Protein AF-0000000080654267 (afdb_homodimer)

Solvent-accessible surface area (backbone atoms only — not comparable to full-atom values): 16070 Å² total; per-residue (Å²): 141,83,82,79,77,80,84,80,81,77,78,78,77,79,77,76,76,76,75,76,76,72,78,70,79,62,75,41,75,62,51,55,46,47,49,46,47,46,44,48,51,23,52,40,36,48,50,47,47,52,49,50,46,53,48,49,53,55,53,56,67,48,45,61,54,45,57,50,52,34,49,51,38,42,60,72,70,42,88,63,52,74,68,54,50,50,60,34,45,43,59,55,54,53,48,48,53,49,50,52,48,54,42,55,72,65,35,58,64,66,43,46,47,33,49,49,51,47,22,57,76,67,68,24,38,42,38,65,43,35,36,50,50,48,52,58,62,67,71,102,134,91,74,81,78,75,80,78,74,77,82,76,75,74,75,75,76,74,77,77,75,76,78,72,76,64,75,41,74,62,48,54,46,40,44,45,48,64,68,38,58,78,51,48,33,55,67,53,38,51,52,50,47,52,49,48,53,54,52,56,67,48,46,61,54,44,57,53,53,32,51,50,39,43,59,72,70,42,88,63,52,72,68,56,50,51,60,32,46,42,57,54,53,53,47,49,52,50,52,52,50,53,43,54,72,66,35,59,65,65,45,46,48,33,48,46,50,47,22,56,76,67,68,23,48,29,42,64,43,37,37,50,50,51,55,56,61,67,72,98

Structure (mmCIF, N/CA/C/O backbone):
data_AF-0000000080654267-model_v1
#
loop_
_entity.id
_entity.type
_entity.pdbx_description
1 polymer 'Uncharacterized protein'
#
loop_
_atom_site.group_PDB
_atom_site.id
_atom_site.type_symbol
_atom_site.label_atom_id
_atom_site.label_alt_id
_atom_site.label_comp_id
_atom_site.label_asym_id
_atom_site.label_entity_id
_atom_site.label_seq_id
_atom_site.pdbx_PDB_ins_code
_atom_site.Cartn_x
_atom_site.Cartn_y
_atom_site.Cartn_z
_atom_site.occupancy
_atom_site.B_iso_or_equiv
_atom_site.auth_seq_id
_atom_site.auth_comp_id
_atom_site.auth_asym_id
_atom_site.auth_atom_id
_atom_site.pdbx_PDB_model_num
ATOM 1 N N . MET A 1 1 ? 69.688 79 39.688 1 29.84 1 MET A N 1
ATOM 2 C CA . MET A 1 1 ? 69.375 77.625 40.25 1 29.84 1 MET A CA 1
ATOM 3 C C . MET A 1 1 ? 67.875 77.438 40.312 1 29.84 1 MET A C 1
ATOM 5 O O . MET A 1 1 ? 67.375 76.875 41.281 1 29.84 1 MET A O 1
ATOM 9 N N . GLU A 1 2 ? 67.062 78.25 39.375 1 32.31 2 GLU A N 1
ATOM 10 C CA . GLU A 1 2 ? 65.688 78.438 39.094 1 32.31 2 GLU A CA 1
ATOM 11 C C . GLU A 1 2 ? 64.938 77.188 38.75 1 32.31 2 GLU A C 1
ATOM 13 O O . GLU A 1 2 ? 65.5 76.312 38.031 1 32.31 2 GLU A O 1
ATOM 18 N N . HIS A 1 3 ? 63.938 76.75 39.594 1 35.25 3 HIS A N 1
ATOM 19 C CA . HIS A 1 3 ? 63.062 75.625 39.875 1 35.25 3 HIS A CA 1
ATOM 20 C C . HIS A 1 3 ? 62.094 75.312 38.719 1 35.25 3 HIS A C 1
ATOM 22 O O . HIS A 1 3 ? 61.094 76.062 38.594 1 35.25 3 HIS A O 1
ATOM 28 N N . LEU A 1 4 ? 62.594 75.062 37.469 1 34.41 4 LEU A N 1
ATOM 29 C CA . LEU A 1 4 ? 61.781 74.875 36.25 1 34.41 4 LEU A CA 1
ATOM 30 C C . LEU A 1 4 ? 60.844 73.688 36.438 1 34.41 4 LEU A C 1
ATOM 32 O O . LEU A 1 4 ? 61.281 72.562 36.5 1 34.41 4 LEU A O 1
ATOM 36 N N . GLU A 1 5 ? 59.812 73.875 37.312 1 33.44 5 GLU A N 1
ATOM 37 C CA . GLU A 1 5 ? 58.844 72.812 37.656 1 33.44 5 GLU A CA 1
ATOM 38 C C . GLU A 1 5 ? 58.188 72.25 36.406 1 33.44 5 GLU A C 1
ATOM 40 O O . GLU A 1 5 ? 57.812 73 35.5 1 33.44 5 GLU A O 1
ATOM 45 N N . GLU A 1 6 ? 58.375 70.938 36.156 1 33.44 6 GLU A N 1
ATOM 46 C CA . GLU A 1 6 ? 58.094 69.938 35.125 1 33.44 6 GLU A CA 1
ATOM 47 C C . GLU A 1 6 ? 56.625 69.688 34.969 1 33.44 6 GLU A C 1
ATOM 49 O O . GLU A 1 6 ? 55.938 69.25 35.938 1 33.44 6 GLU A O 1
ATOM 54 N N . LYS A 1 7 ? 55.812 70.562 34.344 1 37.12 7 LYS A N 1
ATOM 55 C CA . LYS A 1 7 ? 54.375 70.438 34.156 1 37.12 7 LYS A CA 1
ATOM 56 C C . LYS A 1 7 ? 54.062 69.062 33.469 1 37.12 7 LYS A C 1
ATOM 58 O O . LYS A 1 7 ? 54.594 68.75 32.406 1 37.12 7 LYS A O 1
ATOM 63 N N . GLU A 1 8 ? 53.531 68 34.25 1 30.84 8 GLU A N 1
ATOM 64 C CA . GLU A 1 8 ? 53.125 66.625 34 1 30.84 8 GLU A CA 1
ATOM 65 C C . GLU A 1 8 ? 51.938 66.562 33.062 1 30.84 8 GLU A C 1
ATOM 67 O O . GLU A 1 8 ? 50.844 67.062 33.375 1 30.84 8 GLU A O 1
ATOM 72 N N . ASP A 1 9 ? 51.969 66.875 31.75 1 28.95 9 ASP A N 1
ATOM 73 C CA . ASP A 1 9 ? 50.906 66.875 30.766 1 28.95 9 ASP A CA 1
ATOM 74 C C . ASP A 1 9 ? 50.25 65.5 30.672 1 28.95 9 ASP A C 1
ATOM 76 O O . ASP A 1 9 ? 50.906 64.562 30.203 1 28.95 9 ASP A O 1
ATOM 80 N N . ASP A 1 10 ? 49.469 64.938 31.688 1 31.95 10 ASP A N 1
ATOM 81 C CA . ASP A 1 10 ? 48.781 63.688 31.734 1 31.95 10 ASP A CA 1
ATOM 82 C C . ASP A 1 10 ? 47.781 63.562 30.594 1 31.95 10 ASP A C 1
ATOM 84 O O . ASP A 1 10 ? 46.781 64.25 30.547 1 31.95 10 ASP A O 1
ATOM 88 N N . HIS A 1 11 ? 48.188 63.312 29.359 1 30.53 11 HIS A N 1
ATOM 89 C CA . HIS A 1 11 ? 47.406 63.062 28.156 1 30.53 11 HIS A CA 1
ATOM 90 C C . HIS A 1 11 ? 46.438 61.906 28.375 1 30.53 11 HIS A C 1
ATOM 92 O O . HIS A 1 11 ? 46.875 60.75 28.469 1 30.53 11 HIS A O 1
ATOM 98 N N . GLU A 1 12 ? 45.406 62 29.25 1 30.7 12 GLU A N 1
ATOM 99 C CA . GLU A 1 12 ? 44.375 60.969 29.438 1 30.7 12 GLU A CA 1
ATOM 100 C C . GLU A 1 12 ? 43.719 60.594 28.109 1 30.7 12 GLU A C 1
ATOM 102 O O . GLU A 1 12 ? 43.188 61.469 27.406 1 30.7 12 GLU A O 1
ATOM 107 N N . ASP A 1 13 ? 44.25 59.625 27.375 1 30.73 13 ASP A N 1
ATOM 108 C CA . ASP A 1 13 ? 43.812 59 26.125 1 30.73 13 ASP A CA 1
ATOM 109 C C . ASP A 1 13 ? 42.375 58.5 26.25 1 30.73 13 ASP A C 1
ATOM 111 O O . ASP A 1 13 ? 42.094 57.688 27.125 1 30.73 13 ASP A O 1
ATOM 115 N N . VAL A 1 14 ? 41.344 59.25 25.875 1 33.38 14 VAL A N 1
ATOM 116 C CA . VAL A 1 14 ? 39.906 59.094 25.703 1 33.38 14 VAL A CA 1
ATOM 117 C C . VAL A 1 14 ? 39.625 57.875 24.781 1 33.38 14 VAL A C 1
ATOM 119 O O . VAL A 1 14 ? 39.844 57.969 23.578 1 33.38 14 VAL A O 1
ATOM 122 N N . MET A 1 15 ? 40.094 56.625 25.109 1 29.67 15 MET A N 1
ATOM 123 C CA . MET A 1 15 ? 39.75 55.5 24.25 1 29.67 15 MET A CA 1
ATOM 124 C C . MET A 1 15 ? 38.219 55.312 24.172 1 29.67 15 MET A C 1
ATOM 126 O O . MET A 1 15 ? 37.594 55.031 25.203 1 29.67 15 MET A O 1
ATOM 130 N N . GLN A 1 16 ? 37.531 56.156 23.453 1 31.53 16 GLN A N 1
ATOM 131 C CA . GLN A 1 16 ? 36.125 55.969 23.141 1 31.53 16 GLN A CA 1
ATOM 132 C C . GLN A 1 16 ? 35.875 54.594 22.516 1 31.53 16 GLN A C 1
ATOM 134 O O . GLN A 1 16 ? 36.406 54.312 21.438 1 31.53 16 GLN A O 1
ATOM 139 N N . SER A 1 17 ? 35.75 53.562 23.312 1 27.23 17 SER A N 1
ATOM 140 C CA . SER A 1 17 ? 35.344 52.25 22.828 1 27.23 17 SER A CA 1
ATOM 141 C C . SER A 1 17 ? 34 52.281 22.109 1 27.23 17 SER A C 1
ATOM 143 O O . SER A 1 17 ? 33 52.75 22.672 1 27.23 17 SER A O 1
ATOM 145 N N . VAL A 1 18 ? 33.969 52.625 20.828 1 31.95 18 VAL A N 1
ATOM 146 C CA . VAL A 1 18 ? 32.844 52.469 19.922 1 31.95 18 VAL A CA 1
ATOM 147 C C . VAL A 1 18 ? 32.281 51.031 20.031 1 31.95 18 VAL A C 1
ATOM 149 O O . VAL A 1 18 ? 33 50.062 19.766 1 31.95 18 VAL A O 1
ATOM 152 N N . GLU A 1 19 ? 31.562 50.75 21.031 1 33.41 19 GLU A N 1
ATOM 153 C CA . GLU A 1 19 ? 30.797 49.5 21.062 1 33.41 19 GLU A CA 1
ATOM 154 C C . GLU A 1 19 ? 29.906 49.375 19.828 1 33.41 19 GLU A C 1
ATOM 156 O O . GLU A 1 19 ? 28.969 50.156 19.656 1 33.41 19 GLU A O 1
ATOM 161 N N . SER A 1 20 ? 30.484 49.156 18.625 1 31.34 20 SER A N 1
ATOM 162 C CA . SER A 1 20 ? 29.703 48.75 17.453 1 31.34 20 SER A CA 1
ATOM 163 C C . SER A 1 20 ? 28.766 47.594 17.781 1 31.34 20 SER A C 1
ATOM 165 O O . SER A 1 20 ? 29.219 46.5 18.141 1 31.34 20 SER A O 1
ATOM 167 N N . GLY A 1 21 ? 27.672 47.781 18.406 1 31.36 21 GLY A N 1
ATOM 168 C CA . GLY A 1 21 ? 26.547 46.875 18.531 1 31.36 21 GLY A CA 1
ATOM 169 C C . GLY A 1 21 ? 26.094 46.281 17.219 1 31.36 21 GLY A C 1
ATOM 170 O O . GLY A 1 21 ? 25.25 46.844 16.516 1 31.36 21 GLY A O 1
ATOM 171 N N . SER A 1 22 ? 26.969 45.812 16.312 1 34.28 22 SER A N 1
ATOM 172 C CA . SER A 1 22 ? 26.469 45.188 15.102 1 34.28 22 SER A CA 1
ATOM 173 C C . SER A 1 22 ? 25.547 44 15.43 1 34.28 22 SER A C 1
ATOM 175 O O . SER A 1 22 ? 26 43 15.992 1 34.28 22 SER A O 1
ATOM 177 N N . ASN A 1 23 ? 24.391 44.219 15.938 1 34.22 23 ASN A N 1
ATOM 178 C CA . ASN A 1 23 ? 23.344 43.219 15.828 1 34.22 23 ASN A CA 1
ATOM 179 C C . ASN A 1 23 ? 23.281 42.594 14.43 1 34.22 23 ASN A C 1
ATOM 181 O O . ASN A 1 23 ? 22.781 43.219 13.5 1 34.22 23 ASN A O 1
ATOM 185 N N . SER A 1 24 ? 24.328 42 13.898 1 34.78 24 SER A N 1
ATOM 186 C CA . SER A 1 24 ? 24.328 41.281 12.633 1 34.78 24 SER A CA 1
ATOM 187 C C . SER A 1 24 ? 23.203 40.25 12.586 1 34.78 24 SER A C 1
ATOM 189 O O . SER A 1 24 ? 23.203 39.281 13.352 1 34.78 24 SER A O 1
ATOM 191 N N . SER A 1 25 ? 21.969 40.625 12.461 1 39.84 25 SER A N 1
ATOM 192 C CA . SER A 1 25 ? 20.891 39.875 11.867 1 39.84 25 SER A CA 1
ATOM 193 C C . SER A 1 25 ? 21.391 39.031 10.695 1 39.84 25 SER A C 1
ATOM 195 O O . SER A 1 25 ? 21.391 39.469 9.547 1 39.84 25 SER A O 1
ATOM 197 N N . LEU A 1 26 ? 22.562 38.5 10.75 1 38.03 26 LEU A N 1
ATOM 198 C CA . LEU A 1 26 ? 23.266 37.688 9.758 1 38.03 26 LEU A CA 1
ATOM 199 C C . LEU A 1 26 ? 22.422 36.469 9.367 1 38.03 26 LEU A C 1
ATOM 201 O O . LEU A 1 26 ? 22.641 35.375 9.875 1 38.03 26 LEU A O 1
ATOM 205 N N . GLY A 1 27 ? 21.156 36.469 9.602 1 45.81 27 GLY A N 1
ATOM 206 C CA . GLY A 1 27 ? 20.578 35.438 8.75 1 45.81 27 GLY A CA 1
ATOM 207 C C . GLY A 1 27 ? 21.031 35.562 7.305 1 45.81 27 GLY A C 1
ATOM 208 O O . GLY A 1 27 ? 20.531 36.406 6.555 1 45.81 27 GLY A O 1
ATOM 209 N N . GLY A 1 28 ? 22.281 35.562 6.938 1 43.03 28 GLY A N 1
ATOM 210 C CA . GLY A 1 28 ? 22.984 35.844 5.699 1 43.03 28 GLY A CA 1
ATOM 211 C C . GLY A 1 28 ? 22.5 35 4.539 1 43.03 28 GLY A C 1
ATOM 212 O O . GLY A 1 28 ? 21.609 34.156 4.707 1 43.03 28 GLY A O 1
ATOM 213 N N . PRO A 1 29 ? 23 35.312 3.275 1 56.31 29 PRO A N 1
ATOM 214 C CA . PRO A 1 29 ? 22.688 34.625 2.023 1 56.31 29 PRO A CA 1
ATOM 215 C C . PRO A 1 29 ? 22.781 33.094 2.146 1 56.31 29 PRO A C 1
ATOM 217 O O . PRO A 1 29 ? 22.047 32.375 1.462 1 56.31 29 PRO A O 1
ATOM 220 N N . MET A 1 30 ? 23.625 32.719 3.053 1 55.69 30 MET A N 1
ATOM 221 C CA . MET A 1 30 ? 23.797 31.266 3.207 1 55.69 30 MET A CA 1
ATOM 222 C C . MET A 1 30 ? 22.609 30.656 3.955 1 55.69 30 MET A C 1
ATOM 224 O O . MET A 1 30 ? 22.172 29.547 3.633 1 55.69 30 MET A O 1
ATOM 228 N N . GLU A 1 31 ? 22.094 31.359 4.898 1 52.12 31 GLU A N 1
ATOM 229 C CA . GLU A 1 31 ? 20.922 30.859 5.602 1 52.12 31 GLU A CA 1
ATOM 230 C C . GLU A 1 31 ? 19.703 30.797 4.68 1 52.12 31 GLU A C 1
ATOM 232 O O . GLU A 1 31 ? 18.938 29.828 4.711 1 52.12 31 GLU A O 1
ATOM 237 N N . ALA A 1 32 ? 19.562 31.75 3.895 1 58.16 32 ALA A N 1
ATOM 238 C CA . ALA A 1 32 ? 18.516 31.75 2.887 1 58.16 32 ALA A CA 1
ATOM 239 C C . ALA A 1 32 ? 18.703 30.609 1.896 1 58.16 32 ALA A C 1
ATOM 241 O O . ALA A 1 32 ? 17.719 30 1.454 1 58.16 32 ALA A O 1
ATOM 242 N N . THR A 1 33 ? 19.984 30.375 1.529 1 55.69 33 THR A N 1
ATOM 243 C CA . THR A 1 33 ? 20.297 29.266 0.626 1 55.69 33 THR A CA 1
ATOM 244 C C . THR A 1 33 ? 19.984 27.938 1.284 1 55.69 33 THR A C 1
ATOM 246 O O . THR A 1 33 ? 19.422 27.031 0.65 1 55.69 33 THR A O 1
ATOM 249 N N . TRP A 1 34 ? 20.297 27.797 2.557 1 53.22 34 TRP A N 1
ATOM 250 C CA . TRP A 1 34 ? 20 26.547 3.252 1 53.22 34 TRP A CA 1
ATOM 251 C C . TRP A 1 34 ? 18.5 26.359 3.43 1 53.22 34 TRP A C 1
ATOM 253 O O . TRP A 1 34 ? 17.984 25.25 3.24 1 53.22 34 TRP A O 1
ATOM 263 N N . ALA A 1 35 ? 17.953 27.5 3.738 1 54.59 35 ALA A N 1
ATOM 264 C CA . ALA A 1 35 ? 16.484 27.438 3.848 1 54.59 35 ALA A CA 1
ATOM 265 C C . ALA A 1 35 ? 15.859 27.031 2.52 1 54.59 35 ALA A C 1
ATOM 267 O O . ALA A 1 35 ? 14.945 26.219 2.488 1 54.59 35 ALA A O 1
ATOM 268 N N . ARG A 1 36 ? 16.359 27.578 1.469 1 55.19 36 ARG A N 1
ATOM 269 C CA . ARG A 1 36 ? 15.875 27.234 0.135 1 55.19 36 ARG A CA 1
ATOM 270 C C . ARG A 1 36 ? 16.219 25.781 -0.208 1 55.19 36 ARG A C 1
ATOM 272 O O . ARG A 1 36 ? 15.406 25.062 -0.799 1 55.19 36 ARG A O 1
ATOM 279 N N . MET A 1 37 ? 17.453 25.438 0.117 1 50.62 37 MET A N 1
ATOM 280 C CA . MET A 1 37 ? 17.828 24.062 -0.134 1 50.62 37 MET A CA 1
ATOM 281 C C . MET A 1 37 ? 16.984 23.094 0.696 1 50.62 37 MET A C 1
ATOM 283 O O . MET A 1 37 ? 16.562 22.062 0.202 1 50.62 37 MET A O 1
ATOM 287 N N . ALA A 1 38 ? 16.812 23.547 1.928 1 50.38 38 ALA A N 1
ATOM 288 C CA . ALA A 1 38 ? 15.961 22.734 2.787 1 50.38 38 ALA A CA 1
ATOM 289 C C . ALA A 1 38 ? 14.523 22.703 2.26 1 50.38 38 ALA A C 1
ATOM 291 O O . ALA A 1 38 ? 13.891 21.641 2.25 1 50.38 38 ALA A O 1
ATOM 292 N N . GLU A 1 39 ? 14.133 23.922 1.802 1 53.09 39 GLU A N 1
ATOM 293 C CA . GLU A 1 39 ? 12.82 24 1.168 1 53.09 39 GLU A CA 1
ATOM 294 C C . GLU A 1 39 ? 12.758 23.109 -0.067 1 53.09 39 GLU A C 1
ATOM 296 O O . GLU A 1 39 ? 11.758 22.422 -0.291 1 53.09 39 GLU A O 1
ATOM 301 N N . GLU A 1 40 ? 13.805 23.219 -0.886 1 52.5 40 GLU A N 1
ATOM 302 C CA . GLU A 1 40 ? 13.891 22.391 -2.088 1 52.5 40 GLU A CA 1
ATOM 303 C C . GLU A 1 40 ? 13.961 20.906 -1.734 1 52.5 40 GLU A C 1
ATOM 305 O O . GLU A 1 40 ? 13.312 20.078 -2.379 1 52.5 40 GLU A O 1
ATOM 310 N N . GLU A 1 41 ? 14.812 20.719 -0.734 1 51.78 41 GLU A N 1
ATOM 311 C CA . GLU A 1 41 ? 14.875 19.328 -0.307 1 51.78 41 GLU A CA 1
ATOM 312 C C . GLU A 1 41 ? 13.539 18.859 0.263 1 51.78 41 GLU A C 1
ATOM 314 O O . GLU A 1 41 ? 13.117 17.719 0.018 1 51.78 41 GLU A O 1
ATOM 319 N N . GLU A 1 42 ? 12.938 19.938 1.037 1 51.22 42 GLU A N 1
ATOM 320 C CA . GLU A 1 42 ? 11.625 19.703 1.629 1 51.22 42 GLU A CA 1
ATOM 321 C C . GLU A 1 42 ? 10.57 19.453 0.553 1 51.22 42 GLU A C 1
ATOM 323 O O . GLU A 1 42 ? 9.742 18.547 0.682 1 51.22 42 GLU A O 1
ATOM 328 N N . GLU A 1 43 ? 10.57 20.484 -0.479 1 53.91 43 GLU A N 1
ATOM 329 C CA . GLU A 1 43 ? 9.711 20.312 -1.646 1 53.91 43 GLU A CA 1
ATOM 330 C C . GLU A 1 43 ? 10.016 19 -2.357 1 53.91 43 GLU A C 1
ATOM 332 O O . GLU A 1 43 ? 9.102 18.312 -2.824 1 53.91 43 GLU A O 1
ATOM 337 N N . VAL A 1 44 ? 11.242 18.672 -2.139 1 54.25 44 VAL A N 1
ATOM 338 C CA . VAL A 1 44 ? 11.664 17.422 -2.773 1 54.25 44 VAL A CA 1
ATOM 339 C C . VAL A 1 44 ? 11.086 16.234 -2.012 1 54.25 44 VAL A C 1
ATOM 341 O O . VAL A 1 44 ? 10.664 15.25 -2.617 1 54.25 44 VAL A O 1
ATOM 344 N N . SER A 1 45 ? 10.773 16.594 -0.67 1 73.56 45 SER A N 1
ATOM 345 C CA . SER A 1 45 ? 10.32 15.453 0.135 1 73.56 45 SER A CA 1
ATOM 346 C C . SER A 1 45 ? 8.844 15.156 -0.109 1 73.56 45 SER A C 1
ATOM 348 O O . SER A 1 45 ? 8.461 13.992 -0.276 1 73.56 45 SER A O 1
ATOM 350 N N . ILE A 1 46 ? 8.023 16.281 -0.257 1 75.31 46 ILE A N 1
ATOM 351 C CA . ILE A 1 46 ? 6.613 16.078 -0.563 1 75.31 46 ILE A CA 1
ATOM 352 C C . ILE A 1 46 ? 6.465 15.555 -1.99 1 75.31 46 ILE A C 1
ATOM 354 O O . ILE A 1 46 ? 5.668 14.648 -2.244 1 75.31 46 ILE A O 1
ATOM 358 N N . ARG A 1 47 ? 7.352 16.188 -2.84 1 77.25 47 ARG A N 1
ATOM 359 C CA . ARG A 1 47 ? 7.34 15.727 -4.223 1 77.25 47 ARG A CA 1
ATOM 360 C C . ARG A 1 47 ? 7.762 14.266 -4.316 1 77.25 47 ARG A C 1
ATOM 362 O O . ARG A 1 47 ? 7.164 13.492 -5.062 1 77.25 47 ARG A O 1
ATOM 369 N N . ARG A 1 48 ? 8.719 14.016 -3.529 1 83.88 48 ARG A N 1
ATOM 370 C CA . ARG A 1 48 ? 9.188 12.633 -3.496 1 83.88 48 ARG A CA 1
ATOM 371 C C . ARG A 1 48 ? 8.102 11.695 -2.98 1 83.88 48 ARG A C 1
ATOM 373 O O . ARG A 1 48 ? 7.879 10.625 -3.545 1 83.88 48 ARG A O 1
ATOM 380 N N . ARG A 1 49 ? 7.395 12.141 -1.999 1 83.88 49 ARG A N 1
ATOM 381 C CA . ARG A 1 49 ? 6.316 11.32 -1.457 1 83.88 49 ARG A CA 1
ATOM 382 C C . ARG A 1 49 ? 5.207 11.125 -2.484 1 83.88 49 ARG A C 1
ATOM 384 O O . ARG A 1 49 ? 4.707 10.008 -2.66 1 83.88 49 ARG A O 1
ATOM 391 N N . ARG A 1 50 ? 4.887 12.133 -3.076 1 84.31 50 ARG A N 1
ATOM 392 C CA . ARG A 1 50 ? 3.869 12.047 -4.117 1 84.31 50 ARG A CA 1
ATOM 393 C C . ARG A 1 50 ? 4.285 11.07 -5.215 1 84.31 50 ARG A C 1
ATOM 395 O O . ARG A 1 50 ? 3.479 10.266 -5.672 1 84.31 50 ARG A O 1
ATOM 402 N N . LYS A 1 51 ? 5.508 11.156 -5.547 1 88.75 51 LYS A N 1
ATOM 403 C CA . LYS A 1 51 ? 6.023 10.266 -6.578 1 88.75 51 LYS A CA 1
ATOM 404 C C . LYS A 1 51 ? 5.98 8.812 -6.117 1 88.75 51 LYS A C 1
ATOM 406 O O . LYS A 1 51 ? 5.613 7.922 -6.887 1 88.75 51 LYS A O 1
ATOM 411 N N . LEU A 1 52 ? 6.309 8.609 -4.93 1 89.44 52 LEU A N 1
ATOM 412 C CA . LEU A 1 52 ? 6.293 7.266 -4.371 1 89.44 52 LEU A CA 1
ATOM 413 C C . LEU A 1 52 ? 4.875 6.707 -4.336 1 89.44 52 LEU A C 1
ATOM 415 O O . LEU A 1 52 ? 4.652 5.547 -4.691 1 89.44 52 LEU A O 1
ATOM 419 N N . LEU A 1 53 ? 3.967 7.5 -3.959 1 88.75 53 LEU A N 1
ATOM 420 C CA . LEU A 1 53 ? 2.572 7.078 -3.885 1 88.75 53 LEU A CA 1
ATOM 421 C C . LEU A 1 53 ? 2.035 6.73 -5.27 1 88.75 53 LEU A C 1
ATOM 423 O O . LEU A 1 53 ? 1.399 5.691 -5.449 1 88.75 53 LEU A O 1
ATOM 427 N N . LYS A 1 54 ? 2.287 7.543 -6.18 1 90.38 54 LYS A N 1
ATOM 428 C CA . LYS A 1 54 ? 1.867 7.277 -7.555 1 90.38 54 LYS A CA 1
ATOM 429 C C . LYS A 1 54 ? 2.516 6.004 -8.086 1 90.38 54 LYS A C 1
ATOM 431 O O . LYS A 1 54 ? 1.852 5.184 -8.734 1 90.38 54 LYS A O 1
ATOM 436 N N . GLY A 1 55 ? 3.75 5.895 -7.805 1 93 55 GLY A N 1
ATOM 437 C CA . GLY A 1 55 ? 4.453 4.691 -8.211 1 93 55 GLY A CA 1
ATOM 438 C C . GLY A 1 55 ? 3.889 3.43 -7.59 1 93 55 GLY A C 1
ATOM 439 O O . GLY A 1 55 ? 3.779 2.396 -8.258 1 93 55 GLY A O 1
ATOM 440 N N . PHE A 1 56 ? 3.506 3.533 -6.355 1 93.56 56 PHE A N 1
ATOM 441 C CA . PHE A 1 56 ? 2.934 2.383 -5.668 1 93.56 56 PHE A CA 1
ATOM 442 C C . PHE A 1 56 ? 1.577 2.018 -6.258 1 93.56 56 PHE A C 1
ATOM 444 O O . PHE A 1 56 ? 1.272 0.836 -6.445 1 93.56 56 PHE A O 1
ATOM 451 N N . ASP A 1 57 ? 0.83 2.967 -6.566 1 92.75 57 ASP A N 1
ATOM 452 C CA . ASP A 1 57 ? -0.468 2.74 -7.195 1 92.75 57 ASP A CA 1
ATOM 453 C C . ASP A 1 57 ? -0.312 2.018 -8.531 1 92.75 57 ASP A C 1
ATOM 455 O O . ASP A 1 57 ? -0.998 1.026 -8.789 1 92.75 57 ASP A O 1
ATOM 459 N N . VAL A 1 58 ? 0.584 2.504 -9.32 1 93.31 58 VAL A N 1
ATOM 460 C CA . VAL A 1 58 ? 0.846 1.895 -10.617 1 93.31 58 VAL A CA 1
ATOM 461 C C . VAL A 1 58 ? 1.347 0.464 -10.43 1 93.31 58 VAL A C 1
ATOM 463 O O . VAL A 1 58 ? 0.928 -0.448 -11.141 1 93.31 58 VAL A O 1
ATOM 466 N N . PHE A 1 59 ? 2.193 0.323 -9.461 1 95.56 59 PHE A N 1
ATOM 467 C CA . PHE A 1 59 ? 2.756 -0.988 -9.156 1 95.56 59 PHE A CA 1
ATOM 468 C C . PHE A 1 59 ? 1.654 -1.979 -8.797 1 95.56 59 PHE A C 1
ATOM 470 O O . PHE A 1 59 ? 1.655 -3.115 -9.281 1 95.56 59 PHE A O 1
ATOM 477 N N . LEU A 1 60 ? 0.726 -1.574 -7.98 1 94.75 60 LEU A N 1
ATOM 478 C CA . LEU A 1 60 ? -0.35 -2.459 -7.547 1 94.75 60 LEU A CA 1
ATOM 479 C C . LEU A 1 60 ? -1.267 -2.814 -8.711 1 94.75 60 LEU A C 1
ATOM 481 O O . LEU A 1 60 ? -1.74 -3.949 -8.812 1 94.75 60 LEU A O 1
ATOM 485 N N . ARG A 1 61 ? -1.479 -1.933 -9.602 1 91.25 61 ARG A N 1
ATOM 486 C CA . ARG A 1 61 ? -2.328 -2.195 -10.766 1 91.25 61 ARG A CA 1
ATOM 487 C C . ARG A 1 61 ? -1.697 -3.238 -11.68 1 91.25 61 ARG A C 1
ATOM 489 O O . ARG A 1 61 ? -2.406 -4.004 -12.336 1 91.25 61 ARG A O 1
ATOM 496 N N . ASN A 1 62 ? -0.443 -3.242 -11.625 1 90.31 62 ASN A N 1
ATOM 497 C CA . ASN A 1 62 ? 0.282 -4.168 -12.492 1 90.31 62 ASN A CA 1
ATOM 498 C C . ASN A 1 62 ? 0.414 -5.547 -11.852 1 90.31 62 ASN A C 1
ATOM 500 O O . ASN A 1 62 ? 1.047 -6.441 -12.414 1 90.31 62 ASN A O 1
ATOM 504 N N . SER A 1 63 ? -0.125 -5.664 -10.695 1 90.62 63 SER A N 1
ATOM 505 C CA . SER A 1 63 ? -0.071 -6.965 -10.039 1 90.62 63 SER A CA 1
ATOM 506 C C . SER A 1 63 ? -0.717 -8.047 -10.898 1 90.62 63 SER A C 1
ATOM 508 O O . SER A 1 63 ? -0.366 -9.227 -10.797 1 90.62 63 SER A O 1
ATOM 510 N N . VAL A 1 64 ? -1.607 -7.723 -11.773 1 88.69 64 VAL A N 1
ATOM 511 C CA . VAL A 1 64 ? -2.285 -8.656 -12.664 1 88.69 64 VAL A CA 1
ATOM 512 C C . VAL A 1 64 ? -1.272 -9.289 -13.617 1 88.69 64 VAL A C 1
ATOM 514 O O . VAL A 1 64 ? -1.441 -10.438 -14.039 1 88.69 64 VAL A O 1
ATOM 517 N N . LYS A 1 65 ? -0.259 -8.594 -13.93 1 92.94 65 LYS A N 1
ATOM 518 C CA . LYS A 1 65 ? 0.765 -9.094 -14.844 1 92.94 65 LYS A CA 1
ATOM 519 C C . LYS A 1 65 ? 1.535 -10.258 -14.227 1 92.94 65 LYS A C 1
ATOM 521 O O . LYS A 1 65 ? 2.107 -11.078 -14.945 1 92.94 65 LYS A O 1
ATOM 526 N N . VAL A 1 66 ? 1.59 -10.234 -12.922 1 93.62 66 VAL A N 1
ATOM 527 C CA . VAL A 1 66 ? 2.285 -11.32 -12.234 1 93.62 66 VAL A CA 1
ATOM 528 C C . VAL A 1 66 ? 1.563 -12.641 -12.5 1 93.62 66 VAL A C 1
ATOM 530 O O . VAL A 1 66 ? 2.201 -13.656 -12.781 1 93.62 66 VAL A O 1
ATOM 533 N N . GLU A 1 67 ? 0.27 -12.602 -12.336 1 92.81 67 GLU A N 1
ATOM 534 C CA . GLU A 1 67 ? -0.525 -13.789 -12.633 1 92.81 67 GLU A CA 1
ATOM 535 C C . GLU A 1 67 ? -0.277 -14.281 -14.055 1 92.81 67 GLU A C 1
ATOM 537 O O . GLU A 1 67 ? -0.093 -15.484 -14.281 1 92.81 67 GLU A O 1
ATOM 542 N N . GLU A 1 68 ? -0.284 -13.375 -14.977 1 92.81 68 GLU A N 1
ATOM 543 C CA . GLU A 1 68 ? -0.049 -13.711 -16.375 1 92.81 68 GLU A CA 1
ATOM 544 C C . GLU A 1 68 ? 1.321 -14.359 -16.562 1 92.81 68 GLU A C 1
ATOM 546 O O . GLU A 1 68 ? 1.452 -15.352 -17.281 1 92.81 68 GLU A O 1
ATOM 551 N N . GLU A 1 69 ? 2.273 -13.781 -15.977 1 94.38 69 GLU A N 1
ATOM 552 C CA . GLU A 1 69 ? 3.627 -14.32 -16.094 1 94.38 69 GLU A CA 1
ATOM 553 C C . GLU A 1 69 ? 3.709 -15.734 -15.523 1 94.38 69 GLU A C 1
ATOM 555 O O . GLU A 1 69 ? 4.355 -16.609 -16.109 1 94.38 69 GLU A O 1
ATOM 560 N N . VAL A 1 70 ? 3.092 -15.977 -14.398 1 93.62 70 VAL A N 1
ATOM 561 C CA . VAL A 1 70 ? 3.104 -17.297 -13.773 1 93.62 70 VAL A CA 1
ATOM 562 C C . VAL A 1 70 ? 2.375 -18.297 -14.672 1 93.62 70 VAL A C 1
ATOM 564 O O . VAL A 1 70 ? 2.852 -19.422 -14.875 1 93.62 70 VAL A O 1
ATOM 567 N N . LEU A 1 71 ? 1.291 -17.859 -15.195 1 93.38 71 LEU A N 1
ATOM 568 C CA . LEU A 1 71 ? 0.53 -18.719 -16.109 1 93.38 71 LEU A CA 1
ATOM 569 C C . LEU A 1 71 ? 1.359 -19.094 -17.328 1 93.38 71 LEU A C 1
ATOM 571 O O . LEU A 1 71 ? 1.342 -20.234 -17.781 1 93.38 71 LEU A O 1
ATOM 575 N N . GLU A 1 72 ? 2.008 -18.141 -17.859 1 93.56 72 GLU A N 1
ATOM 576 C CA . GLU A 1 72 ? 2.873 -18.375 -19.016 1 93.56 72 GLU A CA 1
ATOM 577 C C . GLU A 1 72 ? 3.967 -19.391 -18.672 1 93.56 72 GLU A C 1
ATOM 579 O O . GLU A 1 72 ? 4.211 -20.328 -19.438 1 93.56 72 GLU A O 1
ATOM 584 N N . LYS A 1 73 ? 4.527 -19.281 -17.578 1 92.69 73 LYS A N 1
ATOM 585 C CA . LYS A 1 73 ? 5.59 -20.188 -17.156 1 92.69 73 LYS A CA 1
ATOM 586 C C . LYS A 1 73 ? 5.047 -21.594 -16.906 1 92.69 73 LYS A C 1
ATOM 588 O O . LYS A 1 73 ? 5.715 -22.594 -17.188 1 92.69 73 LYS A O 1
ATOM 593 N N . LEU A 1 74 ? 3.865 -21.594 -16.281 1 91.94 74 LEU A N 1
ATOM 594 C CA . LEU A 1 74 ? 3.207 -22.891 -16.094 1 91.94 74 LEU A CA 1
ATOM 595 C C . LEU A 1 74 ? 2.973 -23.578 -17.438 1 91.94 74 LEU A C 1
ATOM 597 O O . LEU A 1 74 ? 3.205 -24.781 -17.562 1 91.94 74 LEU A O 1
ATOM 601 N N . GLY A 1 75 ? 2.5 -22.828 -18.344 1 89.12 75 GLY A N 1
ATOM 602 C CA . GLY A 1 75 ? 2.238 -23.359 -19.672 1 89.12 75 GLY A CA 1
ATOM 603 C C . GLY A 1 75 ? 3.486 -23.875 -20.359 1 89.12 75 GLY A C 1
ATOM 604 O O . GLY A 1 75 ? 3.449 -24.906 -21.031 1 89.12 75 GLY A O 1
ATOM 605 N N . PHE A 1 76 ? 4.539 -23.219 -20.188 1 87.56 76 PHE A N 1
ATOM 606 C CA . PHE A 1 76 ? 5.789 -23.562 -20.859 1 87.56 76 PHE A CA 1
ATOM 607 C C . PHE A 1 76 ? 6.469 -24.734 -20.156 1 87.56 76 PHE A C 1
ATOM 609 O O . PHE A 1 76 ? 7.133 -25.547 -20.797 1 87.56 76 PHE A O 1
ATOM 616 N N . ASN A 1 77 ? 6.293 -24.797 -18.906 1 85.12 77 ASN A N 1
ATOM 617 C CA . ASN A 1 77 ? 7.141 -25.703 -18.141 1 85.12 77 ASN A CA 1
ATOM 618 C C . ASN A 1 77 ? 6.379 -26.953 -17.703 1 85.12 77 ASN A C 1
ATOM 620 O O . ASN A 1 77 ? 6.969 -27.891 -17.188 1 85.12 77 ASN A O 1
ATOM 624 N N . THR A 1 78 ? 5.145 -26.875 -17.844 1 83.44 78 THR A N 1
ATOM 625 C CA . THR A 1 78 ? 4.371 -28.016 -17.359 1 83.44 78 THR A CA 1
ATOM 626 C C . THR A 1 78 ? 3.359 -28.469 -18.422 1 83.44 78 THR A C 1
ATOM 628 O O . THR A 1 78 ? 3.092 -27.734 -19.375 1 83.44 78 THR A O 1
ATOM 631 N N . THR A 1 79 ? 2.826 -29.688 -18.312 1 84.12 79 THR A N 1
ATOM 632 C CA . THR A 1 79 ? 1.836 -30.234 -19.234 1 84.12 79 THR A CA 1
ATOM 633 C C . THR A 1 79 ? 0.456 -30.266 -18.578 1 84.12 79 THR A C 1
ATOM 635 O O . THR A 1 79 ? -0.422 -31.016 -19.016 1 84.12 79 THR A O 1
ATOM 638 N N . CYS A 1 80 ? 0.337 -29.531 -17.688 1 84.81 80 CYS A N 1
ATOM 639 C CA . CYS A 1 80 ? -0.921 -29.578 -16.938 1 84.81 80 CYS A CA 1
ATOM 640 C C . CYS A 1 80 ? -2.031 -28.875 -17.719 1 84.81 80 CYS A C 1
ATOM 642 O O . CYS A 1 80 ? -1.761 -28.062 -18.594 1 84.81 80 CYS A O 1
ATOM 644 N N . SER A 1 81 ? -3.256 -29.312 -17.516 1 88.69 81 SER A N 1
ATOM 645 C CA . SER A 1 81 ? -4.426 -28.766 -18.203 1 88.69 81 SER A CA 1
ATOM 646 C C . SER A 1 81 ? -4.656 -27.312 -17.812 1 88.69 81 SER A C 1
ATOM 648 O O . SER A 1 81 ? -4.07 -26.812 -16.844 1 88.69 81 SER A O 1
ATOM 650 N N . ARG A 1 82 ? -5.547 -26.625 -18.594 1 89.56 82 ARG A N 1
ATOM 651 C CA . ARG A 1 82 ? -5.91 -25.234 -18.297 1 89.56 82 ARG A CA 1
ATOM 652 C C . ARG A 1 82 ? -6.617 -25.141 -16.953 1 89.56 82 ARG A C 1
ATOM 654 O O . ARG A 1 82 ? -6.422 -24.156 -16.219 1 89.56 82 ARG A O 1
ATOM 661 N N . GLN A 1 83 ? -7.414 -26.141 -16.672 1 91.25 83 GLN A N 1
ATOM 662 C CA . GLN A 1 83 ? -8.133 -26.156 -15.398 1 91.25 83 GLN A CA 1
ATOM 663 C C . GLN A 1 83 ? -7.16 -26.25 -14.227 1 91.25 83 GLN A C 1
ATOM 665 O O . GLN A 1 83 ? -7.316 -25.562 -13.219 1 91.25 83 GLN A O 1
ATOM 670 N N . THR A 1 84 ? -6.168 -27.094 -14.383 1 91.25 84 THR A N 1
ATOM 671 C CA . THR A 1 84 ? -5.16 -27.25 -13.344 1 91.25 84 THR A CA 1
ATOM 672 C C . THR A 1 84 ? -4.352 -25.969 -13.172 1 91.25 84 THR A C 1
ATOM 674 O O . THR A 1 84 ? -4.082 -25.547 -12.047 1 91.25 84 THR A O 1
ATOM 677 N N . ARG A 1 85 ? -4 -25.359 -14.281 1 92.75 85 ARG A N 1
ATOM 678 C CA . ARG A 1 85 ? -3.26 -24.109 -14.211 1 92.75 85 ARG A CA 1
ATOM 679 C C . ARG A 1 85 ? -4.059 -23.031 -13.469 1 92.75 85 ARG A C 1
ATOM 681 O O . ARG A 1 85 ? -3.518 -22.312 -12.625 1 92.75 85 ARG A O 1
ATOM 688 N N . SER A 1 86 ? -5.316 -22.953 -13.781 1 91.88 86 SER A N 1
ATOM 689 C CA . SER A 1 86 ? -6.188 -21.984 -13.125 1 91.88 86 SER A CA 1
ATOM 690 C C . SER A 1 86 ? -6.27 -22.234 -11.625 1 91.88 86 SER A C 1
ATOM 692 O O . SER A 1 86 ? -6.297 -21.281 -10.828 1 91.88 86 SER A O 1
ATOM 694 N N . ALA A 1 87 ? -6.277 -23.438 -11.281 1 92.69 87 ALA A N 1
ATOM 695 C CA . ALA A 1 87 ? -6.332 -23.797 -9.859 1 92.69 87 ALA A CA 1
ATOM 696 C C . ALA A 1 87 ? -5.047 -23.391 -9.141 1 92.69 87 ALA A C 1
ATOM 698 O O . ALA A 1 87 ? -5.082 -22.953 -7.992 1 92.69 87 ALA A O 1
ATOM 699 N N . VAL A 1 88 ? -3.957 -23.547 -9.789 1 92.94 88 VAL A N 1
ATOM 700 C CA . VAL A 1 88 ? -2.648 -23.234 -9.211 1 92.94 88 VAL A CA 1
ATOM 701 C C . VAL A 1 88 ? -2.523 -21.734 -8.969 1 92.94 88 VAL A C 1
ATOM 703 O O . VAL A 1 88 ? -1.975 -21.312 -7.953 1 92.94 88 VAL A O 1
ATOM 706 N N . VAL A 1 89 ? -3.09 -20.922 -9.875 1 93.75 89 VAL A N 1
ATOM 707 C CA . VAL A 1 89 ? -2.861 -19.484 -9.773 1 93.75 89 VAL A CA 1
ATOM 708 C C . VAL A 1 89 ? -4.004 -18.828 -9 1 93.75 89 VAL A C 1
ATOM 710 O O . VAL A 1 89 ? -3.977 -17.625 -8.75 1 93.75 89 VAL A O 1
ATOM 713 N N . ALA A 1 90 ? -4.996 -19.547 -8.586 1 94.56 90 ALA A N 1
ATOM 714 C CA . ALA A 1 90 ? -6.168 -19 -7.898 1 94.56 90 ALA A CA 1
ATOM 715 C C . ALA A 1 90 ? -5.762 -18.203 -6.66 1 94.56 90 ALA A C 1
ATOM 717 O O . ALA A 1 90 ? -6.277 -17.109 -6.426 1 94.56 90 ALA A O 1
ATOM 718 N N . PRO A 1 91 ? -4.859 -18.688 -5.855 1 93.69 91 PRO A N 1
ATOM 719 C CA . PRO A 1 91 ? -4.461 -17.906 -4.684 1 93.69 91 PRO A CA 1
ATOM 720 C C . PRO A 1 91 ? -3.848 -16.547 -5.055 1 93.69 91 PRO A C 1
ATOM 722 O O . PRO A 1 91 ? -4.043 -15.562 -4.34 1 93.69 91 PRO A O 1
ATOM 725 N N . LEU A 1 92 ? -3.141 -16.547 -6.105 1 93.44 92 LEU A N 1
ATOM 726 C CA . LEU A 1 92 ? -2.521 -15.312 -6.582 1 93.44 92 LEU A CA 1
ATOM 727 C C . LEU A 1 92 ? -3.58 -14.305 -7.016 1 93.44 92 LEU A C 1
ATOM 729 O O . LEU A 1 92 ? -3.469 -13.109 -6.723 1 93.44 92 LEU A O 1
ATOM 733 N N . ARG A 1 93 ? -4.52 -14.828 -7.734 1 93.5 93 ARG A N 1
ATOM 734 C CA . ARG A 1 93 ? -5.617 -13.977 -8.188 1 93.5 93 ARG A CA 1
ATOM 735 C C . ARG A 1 93 ? -6.367 -13.375 -7.004 1 93.5 93 ARG A C 1
ATOM 737 O O . ARG A 1 93 ? -6.652 -12.172 -6.984 1 93.5 93 ARG A O 1
ATOM 744 N N . LYS A 1 94 ? -6.664 -14.125 -6.066 1 95.19 94 LYS A N 1
ATOM 745 C CA . LYS A 1 94 ? -7.359 -13.672 -4.863 1 95.19 94 LYS A CA 1
ATOM 746 C C . LYS A 1 94 ? -6.535 -12.633 -4.113 1 95.19 94 LYS A C 1
ATOM 748 O O . LYS A 1 94 ? -7.07 -11.617 -3.66 1 95.19 94 LYS A O 1
ATOM 753 N N . PHE A 1 95 ? -5.293 -12.93 -3.977 1 95.19 95 PHE A N 1
ATOM 754 C CA . PHE A 1 95 ? -4.398 -12 -3.297 1 95.19 95 PHE A CA 1
ATOM 755 C C . PHE A 1 95 ? -4.363 -10.656 -4.016 1 95.19 95 PHE A C 1
ATOM 757 O O . PHE A 1 95 ? -4.43 -9.602 -3.381 1 95.19 95 PHE A O 1
ATOM 764 N N . GLY A 1 96 ? -4.156 -10.688 -5.328 1 94.38 96 GLY A N 1
ATOM 765 C CA . GLY A 1 96 ? -4.121 -9.453 -6.102 1 94.38 96 GLY A CA 1
ATOM 766 C C . GLY A 1 96 ? -5.383 -8.625 -5.961 1 94.38 96 GLY A C 1
ATOM 767 O O . GLY A 1 96 ? -5.316 -7.402 -5.828 1 94.38 96 GLY A O 1
ATOM 768 N N . GLU A 1 97 ? -6.516 -9.242 -5.996 1 94.44 97 GLU A N 1
ATOM 769 C CA . GLU A 1 97 ? -7.797 -8.57 -5.84 1 94.44 97 GLU A CA 1
ATOM 770 C C . GLU A 1 97 ? -7.918 -7.926 -4.461 1 94.44 97 GLU A C 1
ATOM 772 O O . GLU A 1 97 ? -8.305 -6.758 -4.344 1 94.44 97 GLU A O 1
ATOM 777 N N . GLU A 1 98 ? -7.582 -8.703 -3.48 1 95.81 98 GLU A N 1
ATOM 778 C CA . GLU A 1 98 ? -7.641 -8.18 -2.119 1 95.81 98 GLU A CA 1
ATOM 779 C C . GLU A 1 98 ? -6.66 -7.027 -1.927 1 95.81 98 GLU A C 1
ATOM 781 O O . GLU A 1 98 ? -6.973 -6.043 -1.252 1 95.81 98 GLU A O 1
ATOM 786 N N . LEU A 1 99 ? -5.512 -7.203 -2.457 1 95.69 99 LEU A N 1
ATOM 787 C CA . LEU A 1 99 ? -4.488 -6.164 -2.381 1 95.69 99 LEU A CA 1
ATOM 788 C C . LEU A 1 99 ? -5.004 -4.848 -2.941 1 95.69 99 LEU A C 1
ATOM 790 O O . LEU A 1 99 ? -4.93 -3.811 -2.277 1 95.69 99 LEU A O 1
ATOM 794 N N . ARG A 1 100 ? -5.516 -4.906 -4.117 1 94.06 100 ARG A N 1
ATOM 795 C CA . ARG A 1 100 ? -6.035 -3.697 -4.754 1 94.06 100 ARG A CA 1
ATOM 796 C C . ARG A 1 100 ? -7.25 -3.164 -4.008 1 94.06 100 ARG A C 1
ATOM 798 O O . ARG A 1 100 ? -7.414 -1.952 -3.857 1 94.06 100 ARG A O 1
ATOM 805 N N . GLY A 1 101 ? -8.047 -4.039 -3.531 1 94 101 GLY A N 1
ATOM 806 C CA . GLY A 1 101 ? -9.203 -3.635 -2.746 1 94 101 GLY A CA 1
ATOM 807 C C . GLY A 1 101 ? -8.828 -2.916 -1.464 1 94 101 GLY A C 1
ATOM 808 O O . GLY A 1 101 ? -9.391 -1.86 -1.153 1 94 101 GLY A O 1
ATOM 809 N N . ARG A 1 102 ? -7.902 -3.473 -0.745 1 92.94 102 ARG A N 1
ATOM 810 C CA . ARG A 1 102 ? -7.461 -2.865 0.506 1 92.94 102 ARG A CA 1
ATOM 811 C C . ARG A 1 102 ? -6.789 -1.519 0.254 1 92.94 102 ARG A C 1
ATOM 813 O O . ARG A 1 102 ? -6.953 -0.581 1.038 1 92.94 102 ARG A O 1
ATOM 820 N N . TRP A 1 103 ? -6.055 -1.451 -0.761 1 92.12 103 TRP A N 1
ATOM 821 C CA . TRP A 1 103 ? -5.41 -0.195 -1.131 1 92.12 103 TRP A CA 1
ATOM 822 C C . TRP A 1 103 ? -6.449 0.875 -1.45 1 92.12 103 TRP A C 1
ATOM 824 O O . TRP A 1 103 ? -6.316 2.025 -1.029 1 92.12 103 TRP A O 1
ATOM 834 N N . LEU A 1 104 ? -7.461 0.46 -2.131 1 89.81 104 LEU A N 1
ATOM 835 C CA . LEU A 1 104 ? -8.555 1.372 -2.443 1 89.81 104 LEU A CA 1
ATOM 836 C C . LEU A 1 104 ? -9.25 1.841 -1.17 1 89.81 104 LEU A C 1
ATOM 838 O O . LEU A 1 104 ? -9.594 3.02 -1.042 1 89.81 104 LEU A O 1
ATOM 842 N N . GLU A 1 105 ? -9.445 0.953 -0.263 1 88.69 105 GLU A N 1
ATOM 843 C CA . GLU A 1 105 ? -10.078 1.284 1.011 1 88.69 105 GLU A CA 1
ATOM 844 C C . GLU A 1 105 ? -9.25 2.305 1.788 1 88.69 105 GLU A C 1
ATOM 846 O O . GLU A 1 105 ? -9.797 3.127 2.525 1 88.69 105 GLU A O 1
ATOM 851 N N . LEU A 1 106 ? -7.961 2.262 1.623 1 85.94 106 LEU A N 1
ATOM 852 C CA . LEU A 1 106 ? -7.059 3.184 2.305 1 85.94 106 LEU A CA 1
ATOM 853 C C . LEU A 1 106 ? -7.105 4.562 1.658 1 85.94 106 LEU A C 1
ATOM 855 O O . LEU A 1 106 ? -6.559 5.527 2.201 1 85.94 106 LEU A O 1
ATOM 859 N N . GLY A 1 107 ? -7.73 4.699 0.601 1 81.19 107 GLY A N 1
ATOM 860 C CA . GLY A 1 107 ? -7.895 5.988 -0.055 1 81.19 107 GLY A CA 1
ATOM 861 C C . GLY A 1 107 ? -6.812 6.277 -1.078 1 81.19 107 GLY A C 1
ATOM 862 O O . GLY A 1 107 ? -6.84 7.32 -1.738 1 81.19 107 GLY A O 1
ATOM 863 N N . LYS A 1 108 ? -5.875 5.383 -1.25 1 78.56 108 LYS A N 1
ATOM 864 C CA . LYS A 1 108 ? -4.801 5.508 -2.229 1 78.56 108 LYS A CA 1
ATOM 865 C C . LYS A 1 108 ? -4.129 6.875 -2.135 1 78.56 108 LYS A C 1
ATOM 867 O O . LYS A 1 108 ? -3.809 7.344 -1.039 1 78.56 108 LYS A O 1
ATOM 872 N N . GLU A 1 109 ? -3.945 7.512 -3.324 1 75.56 109 GLU A N 1
ATOM 873 C CA . GLU A 1 109 ? -3.35 8.844 -3.416 1 75.56 109 GLU A CA 1
ATOM 874 C C . GLU A 1 109 ? -4.34 9.922 -2.986 1 75.56 109 GLU A C 1
ATOM 876 O O . GLU A 1 109 ? -3.938 10.984 -2.516 1 75.56 109 GLU A O 1
ATOM 881 N N . ALA A 1 110 ? -5.566 9.617 -3.021 1 78.19 110 ALA A N 1
ATOM 882 C CA . ALA A 1 110 ? -6.586 10.625 -2.748 1 78.19 110 ALA A CA 1
ATOM 883 C C . ALA A 1 110 ? -6.57 11.039 -1.279 1 78.19 110 ALA A C 1
ATOM 885 O O . ALA A 1 110 ? -6.727 12.219 -0.958 1 78.19 110 ALA A O 1
ATOM 886 N N . TRP A 1 111 ? -6.348 10.094 -0.456 1 80.5 111 TRP A N 1
ATOM 887 C CA . TRP A 1 111 ? -6.332 10.398 0.971 1 80.5 111 TRP A CA 1
ATOM 888 C C . TRP A 1 111 ? -5.152 11.297 1.324 1 80.5 111 TRP A C 1
ATOM 890 O O . TRP A 1 111 ? -5.254 12.133 2.223 1 80.5 111 TRP A O 1
ATOM 900 N N . MET A 1 112 ? -4.137 11.18 0.613 1 80.56 112 MET A N 1
ATOM 901 C CA . MET A 1 112 ? -2.896 11.867 0.957 1 80.56 112 MET A CA 1
ATOM 902 C C . MET A 1 112 ? -2.889 13.289 0.402 1 80.56 112 MET A C 1
ATOM 904 O O . MET A 1 112 ? -2.139 14.141 0.88 1 80.56 112 MET A O 1
ATOM 908 N N . ARG A 1 113 ? -3.781 13.523 -0.529 1 83.81 113 ARG A N 1
ATOM 909 C CA . ARG A 1 113 ? -3.748 14.812 -1.208 1 83.81 113 ARG A CA 1
ATOM 910 C C . ARG A 1 113 ? -4.023 15.953 -0.231 1 83.81 113 ARG A C 1
ATOM 912 O O . ARG A 1 113 ? -3.234 16.891 -0.129 1 83.81 113 ARG A O 1
ATOM 919 N N . PRO A 1 114 ? -5.074 15.867 0.553 1 84.75 114 PRO A N 1
ATOM 920 C CA . PRO A 1 114 ? -5.305 16.922 1.535 1 84.75 114 PRO A CA 1
ATOM 921 C C . PRO A 1 114 ? -4.152 17.078 2.527 1 84.75 114 PRO A C 1
ATOM 923 O O . PRO A 1 114 ? -3.797 18.188 2.9 1 84.75 114 PRO A O 1
ATOM 926 N N . VAL A 1 115 ? -3.592 15.961 2.953 1 83.88 115 VAL A N 1
ATOM 927 C CA . VAL A 1 115 ? -2.482 15.992 3.898 1 83.88 115 VAL A CA 1
ATOM 928 C C . VAL A 1 115 ? -1.289 16.719 3.275 1 83.88 115 VAL A C 1
ATOM 930 O O . VAL A 1 115 ? -0.679 17.578 3.906 1 83.88 115 VAL A O 1
ATOM 933 N N . MET A 1 116 ? -1.061 16.438 2.096 1 83.5 116 MET A N 1
ATOM 934 C CA . MET A 1 116 ? 0.06 17.047 1.382 1 83.5 116 MET A CA 1
ATOM 935 C C . MET A 1 116 ? -0.173 18.547 1.173 1 83.5 116 MET A C 1
ATOM 937 O O . MET A 1 116 ? 0.767 19.344 1.24 1 83.5 116 MET A O 1
ATOM 941 N N . ASN A 1 117 ? -1.365 18.891 0.938 1 84.19 117 ASN A N 1
ATOM 942 C CA . ASN A 1 117 ? -1.692 20.312 0.804 1 84.19 117 ASN A CA 1
ATOM 943 C C . ASN A 1 117 ? -1.412 21.078 2.094 1 84.19 117 ASN A C 1
ATOM 945 O O . ASN A 1 117 ? -0.81 22.156 2.064 1 84.19 117 ASN A O 1
ATOM 949 N N . VAL A 1 118 ? -1.829 20.484 3.172 1 84.44 118 VAL A N 1
ATOM 950 C CA . VAL A 1 118 ? -1.58 21.094 4.473 1 84.44 118 VAL A CA 1
ATOM 951 C C . VAL A 1 118 ? -0.076 21.188 4.719 1 84.44 118 VAL A C 1
ATOM 953 O O . VAL A 1 118 ? 0.419 22.219 5.18 1 84.44 118 VAL A O 1
ATOM 956 N N . MET A 1 119 ? 0.58 20.156 4.387 1 84 119 MET A N 1
ATOM 957 C CA . MET A 1 119 ? 2.031 20.141 4.551 1 84 119 MET A CA 1
ATOM 958 C C . MET A 1 119 ? 2.682 21.234 3.711 1 84 119 MET A C 1
ATOM 960 O O . MET A 1 119 ? 3.646 21.875 4.145 1 84 119 MET A O 1
ATOM 964 N N . ARG A 1 120 ? 2.232 21.453 2.52 1 82.94 120 ARG A N 1
ATOM 965 C CA . ARG A 1 120 ? 2.75 22.5 1.646 1 82.94 120 ARG A CA 1
ATOM 966 C C . ARG A 1 120 ? 2.557 23.875 2.268 1 82.94 120 ARG A C 1
ATOM 968 O O . ARG A 1 120 ? 3.486 24.688 2.293 1 82.94 120 ARG A O 1
ATOM 975 N N . VAL A 1 121 ? 1.416 24.094 2.799 1 80.06 121 VAL A N 1
ATOM 976 C CA . VAL A 1 121 ? 1.088 25.375 3.393 1 80.06 121 VAL A CA 1
ATOM 977 C C . VAL A 1 121 ? 1.977 25.625 4.609 1 80.06 121 VAL A C 1
ATOM 979 O O . VAL A 1 121 ? 2.43 26.75 4.832 1 80.06 121 VAL A O 1
ATOM 982 N N . LEU A 1 122 ? 2.207 24.578 5.371 1 79.94 122 LEU A N 1
ATOM 983 C CA . LEU A 1 122 ? 2.988 24.703 6.598 1 79.94 122 LEU A CA 1
ATOM 984 C C . LEU A 1 122 ? 4.477 24.547 6.312 1 79.94 122 LEU A C 1
ATOM 986 O O . LEU A 1 122 ? 5.293 24.547 7.238 1 79.94 122 LEU A O 1
ATOM 990 N N . ASN A 1 123 ? 4.738 24.344 5.035 1 78.69 123 ASN A N 1
ATOM 991 C CA . ASN A 1 123 ? 6.117 24.109 4.613 1 78.69 123 ASN A CA 1
ATOM 992 C C . ASN A 1 123 ? 6.738 22.938 5.359 1 78.69 123 ASN A C 1
ATOM 994 O O . ASN A 1 123 ? 7.875 23.016 5.824 1 78.69 123 ASN A O 1
ATOM 998 N N . ALA A 1 124 ? 5.867 21.953 5.645 1 80.88 124 ALA A N 1
ATOM 999 C CA . ALA A 1 124 ? 6.328 20.719 6.258 1 80.88 124 ALA A CA 1
ATOM 1000 C C . ALA A 1 124 ? 6.801 19.719 5.199 1 80.88 124 ALA A C 1
ATOM 1002 O O . ALA A 1 124 ? 6.062 19.406 4.266 1 80.88 124 ALA A O 1
ATOM 1003 N N . ASP A 1 125 ? 8.008 19.188 5.406 1 74 125 ASP A N 1
ATOM 1004 C CA . ASP A 1 125 ? 8.594 18.297 4.406 1 74 125 ASP A CA 1
ATOM 1005 C C . ASP A 1 125 ? 8.234 16.844 4.699 1 74 125 ASP A C 1
ATOM 1007 O O . ASP A 1 125 ? 8.359 15.977 3.824 1 74 125 ASP A O 1
ATOM 1011 N N . ASN A 1 126 ? 7.98 16.625 5.879 1 78.38 126 ASN A N 1
ATOM 1012 C CA . ASN A 1 126 ? 7.59 15.281 6.297 1 78.38 126 ASN A CA 1
ATOM 1013 C C . ASN A 1 126 ? 6.559 15.328 7.422 1 78.38 126 ASN A C 1
ATOM 1015 O O . ASN A 1 126 ? 6.219 16.406 7.918 1 78.38 126 ASN A O 1
ATOM 1019 N N . ALA A 1 127 ? 6.043 14.164 7.605 1 79.56 127 ALA A N 1
ATOM 1020 C CA . ALA A 1 127 ? 4.945 14.086 8.562 1 79.56 127 ALA A CA 1
ATOM 1021 C C . ALA A 1 127 ? 5.387 14.547 9.945 1 79.56 127 ALA A C 1
ATOM 1023 O O . ALA A 1 127 ? 4.617 15.18 10.672 1 79.56 127 ALA A O 1
ATOM 1024 N N . ASP A 1 128 ? 6.652 14.234 10.273 1 79.44 128 ASP A N 1
ATOM 1025 C CA . ASP A 1 128 ? 7.168 14.695 11.562 1 79.44 128 ASP A CA 1
ATOM 1026 C C . ASP A 1 128 ? 7.25 16.219 11.609 1 79.44 128 ASP A C 1
ATOM 1028 O O . ASP A 1 128 ? 6.906 16.828 12.625 1 79.44 128 ASP A O 1
ATOM 1032 N N . ASP A 1 129 ? 7.633 16.844 10.562 1 81.94 129 ASP A N 1
ATOM 1033 C CA . ASP A 1 129 ? 7.664 18.297 10.445 1 81.94 129 ASP A CA 1
ATOM 1034 C C . ASP A 1 129 ? 6.262 18.891 10.555 1 81.94 129 ASP A C 1
ATOM 1036 O O . ASP A 1 129 ? 6.07 19.953 11.148 1 81.94 129 ASP A O 1
ATOM 1040 N N . LEU A 1 130 ? 5.371 18.188 9.938 1 83.62 130 LEU A N 1
ATOM 1041 C CA . LEU A 1 130 ? 3.986 18.641 10.016 1 83.62 130 LEU A CA 1
ATOM 1042 C C . LEU A 1 130 ? 3.527 18.703 11.469 1 83.62 130 LEU A C 1
ATOM 1044 O O . LEU A 1 130 ? 2.988 19.734 11.906 1 83.62 130 LEU A O 1
ATOM 1048 N N . GLU A 1 131 ? 3.773 17.672 12.195 1 82.81 131 GLU A N 1
ATOM 1049 C CA . GLU A 1 131 ? 3.365 17.625 13.594 1 82.81 131 GLU A CA 1
ATOM 1050 C C . GLU A 1 131 ? 4.074 18.688 14.414 1 82.81 131 GLU A C 1
ATOM 1052 O O . GLU A 1 131 ? 3.441 19.406 15.203 1 82.81 131 GLU A O 1
ATOM 1057 N N . ARG A 1 132 ? 5.301 18.891 14.141 1 82.94 132 ARG A N 1
ATOM 1058 C CA . ARG A 1 132 ? 6.07 19.891 14.859 1 82.94 132 ARG A CA 1
ATOM 1059 C C . ARG A 1 132 ? 5.582 21.297 14.539 1 82.94 132 ARG A C 1
ATOM 1061 O O . ARG A 1 132 ? 5.402 22.125 15.438 1 82.94 132 ARG A O 1
ATOM 1068 N N . SER A 1 133 ? 5.414 21.562 13.281 1 79.88 133 SER A N 1
ATOM 1069 C CA . SER A 1 133 ? 4.957 22.875 12.844 1 79.88 133 SER A CA 1
ATOM 1070 C C . SER A 1 133 ? 3.588 23.203 13.422 1 79.88 133 SER A C 1
ATOM 1072 O O . SER A 1 133 ? 3.316 24.359 13.758 1 79.88 133 SER A O 1
ATOM 1074 N N . PHE A 1 134 ? 2.848 22.188 13.492 1 78.31 134 PHE A N 1
ATOM 1075 C CA . PHE A 1 134 ? 1.513 22.375 14.047 1 78.31 134 PHE A CA 1
ATOM 1076 C C . PHE A 1 134 ? 1.587 22.734 15.523 1 78.31 134 PHE A C 1
ATOM 1078 O O . PHE A 1 134 ? 0.887 23.641 15.992 1 78.31 134 PHE A O 1
ATOM 1085 N N . ILE A 1 135 ? 2.365 22.078 16.281 1 73.94 135 ILE A N 1
ATOM 1086 C CA . ILE A 1 135 ? 2.553 22.344 17.703 1 73.94 135 ILE A CA 1
ATOM 1087 C C . ILE A 1 135 ? 3.105 23.75 17.891 1 73.94 135 ILE A C 1
ATOM 1089 O O . ILE A 1 135 ? 2.641 24.5 18.75 1 73.94 135 ILE A O 1
ATOM 1093 N N . GLU A 1 136 ? 3.998 24.172 17.078 1 72.94 136 GLU A N 1
ATOM 1094 C CA . GLU A 1 136 ? 4.625 25.484 17.188 1 72.94 136 GLU A CA 1
ATOM 1095 C C . GLU A 1 136 ? 3.645 26.594 16.828 1 72.94 136 GLU A C 1
ATOM 1097 O O . GLU A 1 136 ? 3.65 27.656 17.453 1 72.94 136 GLU A O 1
ATOM 1102 N N . ASN A 1 137 ? 2.852 26.375 15.844 1 66.5 137 ASN A N 1
ATOM 1103 C CA . ASN A 1 137 ? 1.912 27.391 15.375 1 66.5 137 ASN A CA 1
ATOM 1104 C C . ASN A 1 137 ? 0.697 27.484 16.297 1 66.5 137 ASN A C 1
ATOM 1106 O O . ASN A 1 137 ? 0.009 28.516 16.312 1 66.5 137 ASN A O 1
ATOM 1110 N N . ASN A 1 138 ? 0.385 26.469 16.984 1 61.66 138 ASN A N 1
ATOM 1111 C CA . ASN A 1 138 ? -0.762 26.516 17.891 1 61.66 138 ASN A CA 1
ATOM 1112 C C . ASN A 1 138 ? -0.346 26.875 19.312 1 61.66 138 ASN A C 1
ATOM 1114 O O . ASN A 1 138 ? -1.197 27.078 20.172 1 61.66 138 ASN A O 1
ATOM 1118 N N . ASN A 1 139 ? 0.845 26.781 19.688 1 57.44 139 ASN A N 1
ATOM 1119 C CA . ASN A 1 139 ? 1.334 27.281 20.969 1 57.44 139 ASN A CA 1
ATOM 1120 C C . ASN A 1 139 ? 1.686 28.766 20.891 1 57.44 139 ASN A C 1
ATOM 1122 O O . ASN A 1 139 ? 2.068 29.359 21.906 1 57.44 139 ASN A O 1
ATOM 1126 N N . GLU A 1 140 ? 1.718 29.406 19.844 1 50.38 140 GLU A N 1
ATOM 1127 C CA . GLU A 1 140 ? 1.89 30.844 19.859 1 50.38 140 GLU A CA 1
ATOM 1128 C C . GLU A 1 140 ? 0.545 31.562 19.938 1 50.38 140 GLU A C 1
ATOM 1130 O O . GLU A 1 140 ? -0.447 31.109 19.375 1 50.38 140 GLU A O 1
ATOM 1135 N N . MET B 1 1 ? -107.188 -0.571 -5.594 1 23.56 1 MET B N 1
ATOM 1136 C CA . MET B 1 1 ? -106.375 -1.077 -6.73 1 23.56 1 MET B CA 1
ATOM 1137 C C . MET B 1 1 ? -104.938 -0.543 -6.703 1 23.56 1 MET B C 1
ATOM 1139 O O . MET B 1 1 ? -104 -1.3 -6.895 1 23.56 1 MET B O 1
ATOM 1143 N N . GLU B 1 2 ? -104.812 0.826 -7.043 1 28.61 2 GLU B N 1
ATOM 1144 C CA . GLU B 1 2 ? -103.688 1.275 -7.82 1 28.61 2 GLU B CA 1
ATOM 1145 C C . GLU B 1 2 ? -10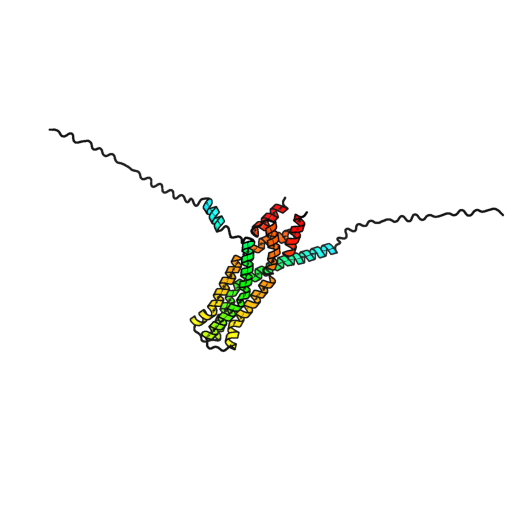2.438 1.471 -6.934 1 28.61 2 GLU B C 1
ATOM 1147 O O . GLU B 1 2 ? -102.5 2.184 -5.93 1 28.61 2 GLU B O 1
ATOM 1152 N N . HIS B 1 3 ? -101.438 0.542 -7.004 1 31.31 3 HIS B N 1
ATOM 1153 C CA . HIS B 1 3 ? -100.125 0.167 -6.395 1 31.31 3 HIS B CA 1
ATOM 1154 C C . HIS B 1 3 ? -99.125 1.279 -6.547 1 31.31 3 HIS B C 1
ATOM 1156 O O . HIS B 1 3 ? -98.875 1.798 -7.645 1 31.31 3 HIS B O 1
ATOM 1162 N N . LEU B 1 4 ? -98.75 2.006 -5.48 1 29.77 4 LEU B N 1
ATOM 1163 C CA . LEU B 1 4 ? -97.875 3.137 -5.16 1 29.77 4 LEU B CA 1
ATOM 1164 C C . LEU B 1 4 ? -96.438 2.822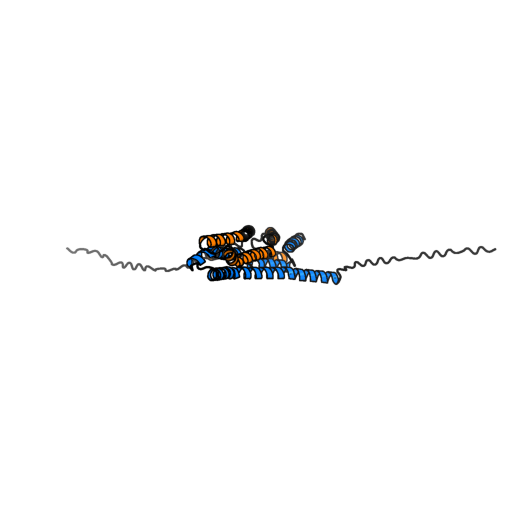 -5.492 1 29.77 4 LEU B C 1
ATOM 1166 O O . LEU B 1 4 ? -95.75 2.236 -4.672 1 29.77 4 LEU B O 1
ATOM 1170 N N . GLU B 1 5 ? -96.25 2.197 -6.797 1 30.67 5 GLU B N 1
ATOM 1171 C CA . GLU B 1 5 ? -94.875 1.695 -6.996 1 30.67 5 GLU B CA 1
ATOM 1172 C C . GLU B 1 5 ? -93.875 2.803 -6.805 1 30.67 5 GLU B C 1
ATOM 1174 O O . GLU B 1 5 ? -94 3.887 -7.375 1 30.67 5 GLU B O 1
ATOM 1179 N N . GLU B 1 6 ? -93.125 2.658 -5.734 1 29.44 6 GLU B N 1
ATOM 1180 C CA . GLU B 1 6 ? -92.125 3.477 -5.094 1 29.44 6 GLU B CA 1
ATOM 1181 C C . GLU B 1 6 ? -91 3.84 -6.078 1 29.44 6 GLU B C 1
ATOM 1183 O O . GLU B 1 6 ? -90.625 3.049 -6.957 1 29.44 6 GLU B O 1
ATOM 1188 N N . LYS B 1 7 ? -90.562 5.082 -6.172 1 29.44 7 LYS B N 1
ATOM 1189 C CA . LYS B 1 7 ? -89.75 6.055 -6.898 1 29.44 7 LYS B CA 1
ATOM 1190 C C . LYS B 1 7 ? -88.25 5.742 -6.762 1 29.44 7 LYS B C 1
ATOM 1192 O O . LYS B 1 7 ? -87.625 6.125 -5.773 1 29.44 7 LYS B O 1
ATOM 1197 N N . GLU B 1 8 ? -87.875 4.332 -6.852 1 30.52 8 GLU B N 1
ATOM 1198 C CA . GLU B 1 8 ? -86.5 4.129 -6.363 1 30.52 8 GLU B CA 1
ATOM 1199 C C . GLU B 1 8 ? -85.5 4.895 -7.211 1 30.52 8 GLU B C 1
ATOM 1201 O O . GLU B 1 8 ? -85.312 4.59 -8.391 1 30.52 8 GLU B O 1
ATOM 1206 N N . ASP B 1 9 ? -85.5 6.172 -7.188 1 25.69 9 ASP B N 1
ATOM 1207 C CA . ASP B 1 9 ? -84.625 7.016 -7.996 1 25.69 9 ASP B CA 1
ATOM 1208 C C . ASP B 1 9 ? -83.188 6.535 -7.926 1 25.69 9 ASP B C 1
ATOM 1210 O O . ASP B 1 9 ? -82.812 5.902 -6.949 1 25.69 9 ASP B O 1
ATOM 1214 N N . ASP B 1 10 ? -82.375 6.648 -9.031 1 30 10 ASP B N 1
ATOM 1215 C CA . ASP B 1 10 ? -81.25 6.391 -9.922 1 30 10 ASP B CA 1
ATOM 1216 C C . ASP B 1 10 ? -80 7.078 -9.414 1 30 10 ASP B C 1
ATOM 1218 O O . ASP B 1 10 ? -79.625 8.117 -9.945 1 30 10 ASP B O 1
ATOM 1222 N N . HIS B 1 11 ? -80 7.352 -7.988 1 29.38 11 HIS B N 1
ATOM 1223 C CA . HIS B 1 11 ? -78.875 8.258 -7.727 1 29.38 11 HIS B CA 1
ATOM 1224 C C . HIS B 1 11 ? -77.562 7.672 -8.234 1 29.38 11 HIS B C 1
ATOM 1226 O O . HIS B 1 11 ? -77.188 6.555 -7.867 1 29.38 11 HIS B O 1
ATOM 1232 N N . GLU B 1 12 ? -77.125 8.016 -9.492 1 28.31 12 GLU B N 1
ATOM 1233 C CA . GLU B 1 12 ? -75.938 7.805 -10.297 1 28.31 12 GLU B CA 1
ATOM 1234 C C . GLU B 1 12 ? -74.688 8.195 -9.523 1 28.31 12 GLU B C 1
ATOM 1236 O O . GLU B 1 12 ? -74.5 9.359 -9.156 1 28.31 12 GLU B O 1
ATOM 1241 N N . ASP B 1 13 ? -74.25 7.352 -8.555 1 26.78 13 ASP B N 1
ATOM 1242 C CA . ASP B 1 13 ? -73.062 7.516 -7.699 1 26.78 13 ASP B CA 1
ATOM 1243 C C . ASP B 1 13 ? -71.812 7.703 -8.531 1 26.78 13 ASP B C 1
ATOM 1245 O O . ASP B 1 13 ? -71.312 6.762 -9.156 1 26.78 13 ASP B O 1
ATOM 1249 N N . VAL B 1 14 ? -71.75 8.773 -9.312 1 29.95 14 VAL B N 1
ATOM 1250 C CA . VAL B 1 14 ? -70.562 9.062 -10.133 1 29.95 14 VAL B CA 1
ATOM 1251 C C . VAL B 1 14 ? -69.312 9.125 -9.242 1 29.95 14 VAL B C 1
ATOM 1253 O O . VAL B 1 14 ? -69.125 10.086 -8.484 1 29.95 14 VAL B O 1
ATOM 1256 N N . MET B 1 15 ? -69.062 8.109 -8.438 1 26.92 15 MET B N 1
ATOM 1257 C CA . MET B 1 15 ? -67.812 8.172 -7.637 1 26.92 15 MET B CA 1
ATOM 1258 C C . MET B 1 15 ? -66.625 8.344 -8.523 1 26.92 15 MET B C 1
ATOM 1260 O O . MET B 1 15 ? -66.312 7.484 -9.359 1 26.92 15 MET B O 1
ATOM 1264 N N . GLN B 1 16 ? -66.438 9.586 -9.008 1 27.05 16 GLN B N 1
ATOM 1265 C CA . GLN B 1 16 ? -65.188 9.969 -9.727 1 27.05 16 GLN B CA 1
ATOM 1266 C C . GLN B 1 16 ? -63.969 9.617 -8.922 1 27.05 16 GLN B C 1
ATOM 1268 O O . GLN B 1 16 ? -63.75 10.125 -7.816 1 27.05 16 GLN B O 1
ATOM 1273 N N . SER B 1 17 ? -63.531 8.359 -8.945 1 24.77 17 SER B N 1
ATOM 1274 C CA . SER B 1 17 ? -62.281 7.91 -8.344 1 24.77 17 SER B CA 1
ATOM 1275 C C . SER B 1 17 ? -61.094 8.719 -8.867 1 24.77 17 SER B C 1
ATOM 1277 O O . SER B 1 17 ? -60.75 8.664 -10.055 1 24.77 17 SER B O 1
ATOM 1279 N N . VAL B 1 18 ? -61 9.992 -8.516 1 27.52 18 VAL B N 1
ATOM 1280 C CA . VAL B 1 18 ? -59.781 10.734 -8.844 1 27.52 18 VAL B CA 1
ATOM 1281 C C . VAL B 1 18 ? -58.562 9.945 -8.383 1 27.52 18 VAL B C 1
ATOM 1283 O O . VAL B 1 18 ? -58.438 9.625 -7.203 1 27.52 18 VAL B O 1
ATOM 1286 N N . GLU B 1 19 ? -58.062 9.039 -9.188 1 29.25 19 GLU B N 1
ATOM 1287 C CA . GLU B 1 19 ? -56.75 8.375 -9.078 1 29.25 19 GLU B CA 1
ATOM 1288 C C . GLU B 1 19 ? -55.625 9.391 -8.883 1 29.25 19 GLU B C 1
ATOM 1290 O O . GLU B 1 19 ? -55.312 10.148 -9.797 1 29.25 19 GLU B O 1
ATOM 1295 N N . SER B 1 20 ? -55.656 10.164 -7.766 1 27.41 20 SER B N 1
ATOM 1296 C CA . SER B 1 20 ? -54.5 11.016 -7.48 1 27.41 20 SER B CA 1
ATOM 1297 C C . SER B 1 20 ? -53.219 10.227 -7.543 1 27.41 20 SER B C 1
ATOM 1299 O O . SER B 1 20 ? -52.969 9.328 -6.727 1 27.41 20 SER B O 1
ATOM 1301 N N . GLY B 1 21 ? -52.625 9.938 -8.688 1 26.67 21 GLY B N 1
ATOM 1302 C CA . GLY B 1 21 ? -51.312 9.406 -8.984 1 26.67 21 GLY B CA 1
ATOM 1303 C C . GLY B 1 21 ? -50.188 10.203 -8.336 1 26.67 21 GLY B C 1
ATOM 1304 O O . GLY B 1 21 ? -49.438 10.883 -9.023 1 26.67 21 GLY B O 1
ATOM 1305 N N . SER B 1 22 ? -50.312 10.867 -7.191 1 30.42 22 SER B N 1
ATOM 1306 C CA . SER B 1 22 ? -49.156 11.633 -6.773 1 30.42 22 SER B CA 1
ATOM 1307 C C . SER B 1 22 ? -47.938 10.727 -6.551 1 30.42 22 SER B C 1
ATOM 1309 O O . SER B 1 22 ? -47.969 9.875 -5.656 1 30.42 22 SER B O 1
ATOM 1311 N N . ASN B 1 23 ? -47.25 10.336 -7.59 1 29.86 23 ASN B N 1
ATOM 1312 C CA . ASN B 1 23 ? -45.906 9.805 -7.547 1 29.86 23 ASN B CA 1
ATOM 1313 C C . ASN B 1 23 ? -44.969 10.703 -6.723 1 29.86 23 ASN B C 1
ATOM 1315 O O . ASN B 1 23 ? -44.469 11.703 -7.227 1 29.86 23 ASN B O 1
ATOM 1319 N N . SER B 1 24 ? -45.25 11.062 -5.496 1 30.62 24 SER B N 1
ATOM 1320 C CA . SER B 1 24 ? -44.375 11.828 -4.629 1 30.62 24 SER B CA 1
ATOM 1321 C C . SER B 1 24 ? -43 11.18 -4.531 1 30.62 24 SER B C 1
ATOM 1323 O O . SER B 1 24 ? -42.844 10.094 -3.969 1 30.62 24 SER B O 1
ATOM 1325 N N . SER B 1 25 ? -42.188 11.359 -5.586 1 34.78 25 SER B N 1
ATOM 1326 C CA . SER B 1 25 ? -40.75 11.188 -5.594 1 34.78 25 SER B CA 1
ATOM 1327 C C . SER B 1 25 ? -40.094 11.812 -4.359 1 34.78 25 SER B C 1
ATOM 1329 O O . SER B 1 25 ? -39.75 12.992 -4.367 1 34.78 25 SER B O 1
ATOM 1331 N N . LEU B 1 26 ? -40.688 11.688 -3.248 1 33.72 26 LEU B N 1
ATOM 1332 C CA . LEU B 1 26 ? -40.188 12.117 -1.944 1 33.72 26 LEU B CA 1
ATOM 1333 C C . LEU B 1 26 ? -38.781 11.586 -1.687 1 33.72 26 LEU B C 1
ATOM 1335 O O . LEU B 1 26 ? -38.594 10.703 -0.85 1 33.72 26 LEU B O 1
ATOM 1339 N N . GLY B 1 27 ? -38.125 11.195 -2.775 1 39.66 27 GLY B N 1
ATOM 1340 C CA . GLY B 1 27 ? -36.812 10.969 -2.256 1 39.66 27 GLY B CA 1
ATOM 1341 C C . GLY B 1 27 ? -36.2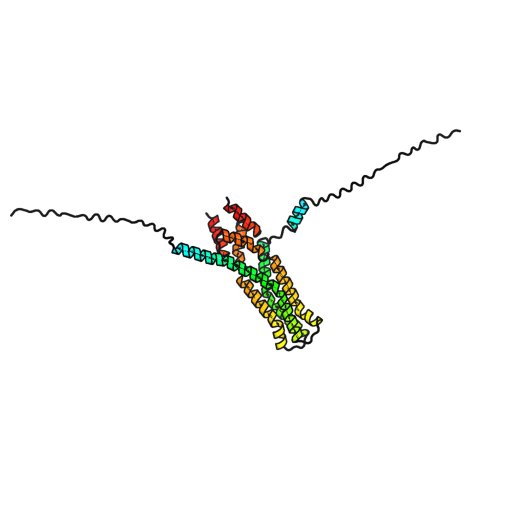19 12.172 -1.531 1 39.66 27 GLY B C 1
ATOM 1342 O O . GLY B 1 27 ? -35.844 13.164 -2.16 1 39.66 27 GLY B O 1
ATOM 1343 N N . GLY B 1 28 ? -36.844 12.656 -0.427 1 36.09 28 GLY B N 1
ATOM 1344 C CA . GLY B 1 28 ? -36.656 13.844 0.39 1 36.09 28 GLY B CA 1
ATOM 1345 C C . GLY B 1 28 ? -35.219 14.078 0.785 1 36.09 28 GLY B C 1
ATOM 1346 O O . GLY B 1 28 ? -34.344 13.242 0.505 1 36.09 28 GLY B O 1
ATOM 1347 N N . PRO B 1 29 ? -35.062 15.312 1.353 1 46 29 PRO B N 1
ATOM 1348 C CA . PRO B 1 29 ? -33.781 15.781 1.837 1 46 29 PRO B CA 1
ATOM 1349 C C . PRO B 1 29 ? -33.062 14.766 2.73 1 46 29 PRO B C 1
ATOM 1351 O O . PRO B 1 29 ? -31.859 14.852 2.934 1 46 29 PRO B O 1
ATOM 1354 N N . MET B 1 30 ? -33.875 13.867 3.326 1 43.03 30 MET B N 1
ATOM 1355 C CA . MET B 1 30 ? -33.281 12.828 4.168 1 43.03 30 MET B CA 1
ATOM 1356 C C . MET B 1 30 ? -32.562 11.789 3.318 1 43.03 30 MET B C 1
ATOM 1358 O O . MET B 1 30 ? -31.547 11.211 3.752 1 43.03 30 MET B O 1
ATOM 1362 N N . GLU B 1 31 ? -33.062 11.391 2.17 1 42.78 31 GLU B N 1
ATOM 1363 C CA . GLU B 1 31 ? -32.344 10.438 1.326 1 42.78 31 GLU B CA 1
ATOM 1364 C C . GLU B 1 31 ? -31.062 11.047 0.763 1 42.78 31 GLU B C 1
ATOM 1366 O O . GLU B 1 31 ? -30.047 10.375 0.667 1 42.78 31 GLU B O 1
ATOM 1371 N N . ALA B 1 32 ? -31.078 12.289 0.357 1 48.88 32 ALA B N 1
ATOM 1372 C CA . ALA B 1 32 ? -29.844 12.977 0.015 1 48.88 32 ALA B CA 1
ATOM 1373 C C . ALA B 1 32 ? -28.906 13.047 1.217 1 48.88 32 ALA B C 1
ATOM 1375 O O . ALA B 1 32 ? -27.688 12.938 1.067 1 48.88 32 ALA B O 1
ATOM 1376 N N . THR B 1 33 ? -29.453 13.281 2.482 1 43.78 33 THR B N 1
ATOM 1377 C CA . THR B 1 33 ? -28.625 13.164 3.678 1 43.78 33 THR B CA 1
ATOM 1378 C C . THR B 1 33 ? -28.156 11.727 3.881 1 43.78 33 THR B C 1
ATOM 1380 O O . THR B 1 33 ? -27 11.484 4.242 1 43.78 33 THR B O 1
ATOM 1383 N N . TRP B 1 34 ? -29.078 10.719 3.631 1 40.28 34 TRP B N 1
ATOM 1384 C CA . TRP B 1 34 ? -28.625 9.336 3.779 1 40.28 34 TRP B CA 1
ATOM 1385 C C . TRP B 1 34 ? -27.656 8.961 2.668 1 40.28 34 TRP B C 1
ATOM 1387 O O . TRP B 1 34 ? -26.641 8.312 2.92 1 40.28 34 TRP B O 1
ATOM 1397 N N . ALA B 1 35 ? -28.047 9.219 1.438 1 41.28 35 ALA B N 1
ATOM 1398 C CA . ALA B 1 35 ? -27.109 8.938 0.351 1 41.28 35 ALA B CA 1
ATOM 1399 C C . ALA B 1 35 ? -25.812 9.727 0.532 1 41.28 35 ALA B C 1
ATOM 1401 O O . ALA B 1 35 ? -24.719 9.195 0.286 1 41.28 35 ALA B O 1
ATOM 1402 N N . ARG B 1 36 ? -25.906 11.086 0.807 1 41.38 36 ARG B N 1
ATOM 1403 C CA . ARG B 1 36 ? -24.719 11.781 1.293 1 41.38 36 ARG B CA 1
ATOM 1404 C C . ARG B 1 36 ? -24.172 11.109 2.551 1 41.38 36 ARG B C 1
ATOM 1406 O O . ARG B 1 36 ? -22.953 11.031 2.736 1 41.38 36 ARG B O 1
ATOM 1413 N N . MET B 1 37 ? -25.047 10.703 3.514 1 38.12 37 MET B N 1
ATOM 1414 C CA . MET B 1 37 ? -24.516 9.898 4.609 1 38.12 37 MET B CA 1
ATOM 1415 C C . MET B 1 37 ? -23.969 8.57 4.09 1 38.12 37 MET B C 1
ATOM 1417 O O . MET B 1 37 ? -22.953 8.078 4.59 1 38.12 37 MET B O 1
ATOM 1421 N N . ALA B 1 38 ? -24.703 7.801 3.217 1 35.97 38 ALA B N 1
ATOM 1422 C CA . ALA B 1 38 ? -24.234 6.527 2.674 1 35.97 38 ALA B CA 1
ATOM 1423 C C . ALA B 1 38 ? -23.047 6.734 1.735 1 35.97 38 ALA B C 1
ATOM 1425 O O . ALA B 1 38 ? -22.125 5.922 1.704 1 35.97 38 ALA B O 1
ATOM 1426 N N . GLU B 1 39 ? -23.203 7.395 0.637 1 37.22 39 GLU B N 1
ATOM 1427 C CA . GLU B 1 39 ? -22.016 7.863 -0.065 1 37.22 39 GLU B CA 1
ATOM 1428 C C . GLU B 1 39 ? -21.078 8.633 0.873 1 37.22 39 GLU B C 1
ATOM 1430 O O . GLU B 1 39 ? -19.984 9.031 0.479 1 37.22 39 GLU B O 1
ATOM 1435 N N . GLU B 1 40 ? -21.75 9.57 1.698 1 37.66 40 GLU B N 1
ATOM 1436 C CA . GLU B 1 40 ? -21.047 10.031 2.891 1 37.66 40 GLU B CA 1
ATOM 1437 C C . GLU B 1 40 ? -20.281 8.891 3.549 1 37.66 40 GLU B C 1
ATOM 1439 O O . GLU B 1 40 ? -20.875 7.953 4.074 1 37.66 40 GLU B O 1
ATOM 1444 N N . GLU B 1 41 ? -19.219 8.586 2.971 1 38.34 41 GLU B N 1
ATOM 1445 C CA . GLU B 1 41 ? -17.891 8 2.965 1 38.34 41 GLU B CA 1
ATOM 1446 C C . GLU B 1 41 ? -17.359 7.801 4.387 1 38.34 41 GLU B C 1
ATOM 1448 O O . GLU B 1 41 ? -17.344 8.742 5.184 1 38.34 41 GLU B O 1
ATOM 1453 N N . GLU B 1 42 ? -17.469 6.73 4.898 1 40.25 42 GLU B N 1
ATOM 1454 C CA . GLU B 1 42 ? -16.547 6.25 5.93 1 40.25 42 GLU B CA 1
ATOM 1455 C C . GLU B 1 42 ? -15.188 6.93 5.824 1 40.25 42 GLU B C 1
ATOM 1457 O O . GLU B 1 42 ? -14.344 6.512 5.035 1 40.25 42 GLU B O 1
ATOM 1462 N N . GLU B 1 43 ? -15.117 8.172 5.336 1 44.66 43 GLU B N 1
ATOM 1463 C CA . GLU B 1 43 ? -13.859 8.844 5.66 1 44.66 43 GLU B CA 1
ATOM 1464 C C . GLU B 1 43 ? -13.156 8.164 6.832 1 44.66 43 GLU B C 1
ATOM 1466 O O . GLU B 1 43 ? -13.758 7.945 7.883 1 44.66 43 GLU B O 1
ATOM 1471 N N . VAL B 1 44 ? -12.477 7.27 6.441 1 53.66 44 VAL B N 1
ATOM 1472 C CA . VAL B 1 44 ? -11.758 6.469 7.434 1 53.66 44 VAL B CA 1
ATOM 1473 C C . VAL B 1 44 ? -11.344 7.355 8.602 1 53.66 44 VAL B C 1
ATOM 1475 O O . VAL B 1 44 ? -10.539 8.273 8.438 1 53.66 44 VAL B O 1
ATOM 1478 N N . SER B 1 45 ? -12.406 7.566 9.648 1 64.81 45 SER B N 1
ATOM 1479 C CA . SER B 1 45 ? -11.93 8.156 10.891 1 64.81 45 SER B CA 1
ATOM 1480 C C . SER B 1 45 ? -10.484 7.758 11.172 1 64.81 45 SER B C 1
ATOM 1482 O O . SER B 1 45 ? -9.969 6.809 10.578 1 64.81 45 SER B O 1
ATOM 1484 N N . ILE B 1 46 ? -9.875 8.641 11.828 1 73.5 46 ILE B N 1
ATOM 1485 C CA . ILE B 1 46 ? -8.492 8.391 12.203 1 73.5 46 ILE B CA 1
ATOM 1486 C C . ILE B 1 46 ? -8.352 6.973 12.758 1 73.5 46 ILE B C 1
ATOM 1488 O O . ILE B 1 46 ? -7.395 6.266 12.422 1 73.5 46 ILE B O 1
ATOM 1492 N N . ARG B 1 47 ? -9.398 6.621 13.586 1 75.31 47 ARG B N 1
ATOM 1493 C CA . ARG B 1 47 ? -9.336 5.289 14.18 1 75.31 47 ARG B CA 1
ATOM 1494 C C . ARG B 1 47 ? -9.5 4.207 13.117 1 75.31 47 ARG B C 1
ATOM 1496 O O . ARG B 1 47 ? -8.758 3.221 13.109 1 75.31 47 ARG B O 1
ATOM 1503 N N . ARG B 1 48 ? -10.422 4.395 12.312 1 82.5 48 ARG B N 1
ATOM 1504 C CA . ARG B 1 48 ? -10.633 3.443 11.227 1 82.5 48 ARG B CA 1
ATOM 1505 C C . ARG B 1 48 ? -9.43 3.393 10.297 1 82.5 48 ARG B C 1
ATOM 1507 O O . ARG B 1 48 ? -9.008 2.312 9.875 1 82.5 48 ARG B O 1
ATOM 1514 N N . ARG B 1 49 ? -8.852 4.523 10.062 1 83.31 49 ARG B N 1
ATOM 1515 C CA . ARG B 1 49 ? -7.684 4.559 9.188 1 83.31 49 ARG B CA 1
ATOM 1516 C C . ARG B 1 49 ? -6.508 3.824 9.812 1 83.31 49 ARG B C 1
ATOM 1518 O O . ARG B 1 49 ? -5.809 3.068 9.133 1 83.31 49 ARG B O 1
ATOM 1525 N N . ARG B 1 50 ? -6.387 4.047 11.023 1 83.5 50 ARG B N 1
ATOM 1526 C CA . ARG B 1 50 ? -5.316 3.346 11.734 1 83.5 50 ARG B CA 1
ATOM 1527 C C . ARG B 1 50 ? -5.496 1.835 11.641 1 83.5 50 ARG B C 1
ATOM 1529 O O . ARG B 1 50 ? -4.535 1.104 11.391 1 83.5 50 ARG B O 1
ATOM 1536 N N . LYS B 1 51 ? -6.707 1.444 11.797 1 88 51 LYS B N 1
ATOM 1537 C CA . LYS B 1 51 ? -7 0.016 11.727 1 88 51 LYS B CA 1
ATOM 1538 C C . LYS B 1 51 ? -6.738 -0.527 10.32 1 88 51 LYS B C 1
ATOM 1540 O O . LYS B 1 51 ? -6.176 -1.612 10.172 1 88 51 LYS B O 1
ATOM 1545 N N . LEU B 1 52 ? -7.109 0.216 9.406 1 89.5 52 LEU B N 1
ATOM 1546 C CA . LEU B 1 52 ? -6.91 -0.188 8.016 1 89.5 52 LEU B CA 1
ATOM 1547 C C . LEU B 1 52 ? -5.426 -0.289 7.691 1 89.5 52 LEU B C 1
ATOM 1549 O O . LEU B 1 52 ? -4.992 -1.24 7.035 1 89.5 52 LEU B O 1
ATOM 1553 N N . LEU B 1 53 ? -4.684 0.625 8.148 1 88.25 53 LEU B N 1
ATOM 1554 C CA . LEU B 1 53 ? -3.246 0.636 7.895 1 88.25 53 LEU B CA 1
ATOM 1555 C C . LEU B 1 53 ? -2.57 -0.565 8.547 1 88.25 53 LEU B C 1
ATOM 1557 O O . LEU B 1 53 ? -1.753 -1.241 7.922 1 88.25 53 LEU B O 1
ATOM 1561 N N . LYS B 1 54 ? -2.906 -0.799 9.719 1 89.12 54 LYS B N 1
ATOM 1562 C CA . LYS B 1 54 ? -2.361 -1.962 10.414 1 89.12 54 LYS B CA 1
ATOM 1563 C C . LYS B 1 54 ? -2.744 -3.256 9.703 1 89.12 54 LYS B C 1
ATOM 1565 O O . LYS B 1 54 ? -1.91 -4.148 9.531 1 89.12 54 LYS B O 1
ATOM 1570 N N . GLY B 1 55 ? -3.969 -3.285 9.344 1 93.06 55 GLY B N 1
ATOM 1571 C CA . GLY B 1 55 ? -4.426 -4.449 8.602 1 93.06 55 GLY B CA 1
ATOM 1572 C C . GLY B 1 55 ? -3.697 -4.641 7.285 1 93.06 55 GLY B C 1
ATOM 1573 O O . GLY B 1 55 ? -3.365 -5.77 6.91 1 93.06 55 GLY B O 1
ATOM 1574 N N . PHE B 1 56 ? -3.426 -3.57 6.629 1 93.75 56 PHE B N 1
ATOM 1575 C CA . PHE B 1 56 ? -2.715 -3.637 5.355 1 93.75 56 PHE B CA 1
ATOM 1576 C C . PHE B 1 56 ? -1.278 -4.105 5.562 1 93.75 56 PHE B C 1
ATOM 1578 O O . PHE B 1 56 ? -0.767 -4.914 4.785 1 93.75 56 PHE B O 1
ATOM 1585 N N . ASP B 1 57 ? -0.682 -3.631 6.551 1 91.94 57 ASP B N 1
ATOM 1586 C CA . ASP B 1 57 ? 0.672 -4.059 6.887 1 91.94 57 ASP B CA 1
ATOM 1587 C C . ASP B 1 57 ? 0.728 -5.562 7.137 1 91.94 57 ASP B C 1
ATOM 1589 O O . ASP B 1 57 ? 1.595 -6.254 6.598 1 91.94 57 ASP B O 1
ATOM 1593 N N . VAL B 1 58 ? -0.189 -6.031 7.922 1 93.12 58 VAL B N 1
ATOM 1594 C CA . VAL B 1 58 ? -0.257 -7.457 8.227 1 93.12 58 VAL B CA 1
ATOM 1595 C C . VAL B 1 58 ? -0.514 -8.25 6.941 1 93.12 58 VAL B C 1
ATOM 1597 O O . VAL B 1 58 ? 0.105 -9.289 6.711 1 93.12 58 VAL B O 1
ATOM 1600 N N . PHE B 1 59 ? -1.394 -7.711 6.16 1 95.69 59 PHE B N 1
ATOM 1601 C CA . PHE B 1 59 ? -1.74 -8.352 4.895 1 95.69 59 PHE B CA 1
ATOM 1602 C C . PHE B 1 59 ? -0.511 -8.492 4.004 1 95.69 59 PHE B C 1
ATOM 1604 O O . PHE B 1 59 ? -0.276 -9.555 3.424 1 95.69 59 PHE B O 1
ATOM 1611 N N . LEU B 1 60 ? 0.27 -7.445 3.902 1 94.5 60 LEU B N 1
ATOM 1612 C CA . LEU B 1 60 ? 1.448 -7.461 3.043 1 94.5 60 LEU B CA 1
ATOM 1613 C C . LEU B 1 60 ? 2.496 -8.43 3.574 1 94.5 60 LEU B C 1
ATOM 1615 O O . LEU B 1 60 ? 3.166 -9.117 2.797 1 94.5 60 LEU B O 1
ATOM 1619 N N . ARG B 1 61 ? 2.621 -8.57 4.855 1 90.88 61 ARG B N 1
ATOM 1620 C CA . ARG B 1 61 ? 3.584 -9.492 5.449 1 90.88 61 ARG B CA 1
ATOM 1621 C C . ARG B 1 61 ? 3.215 -10.945 5.148 1 90.88 61 ARG B C 1
ATOM 1623 O O . ARG B 1 61 ? 4.09 -11.797 5.02 1 90.88 61 ARG B O 1
ATOM 1630 N N . ASN B 1 62 ? 1.968 -11.102 4.984 1 90.44 62 ASN B N 1
ATOM 1631 C CA . ASN B 1 62 ? 1.484 -12.461 4.734 1 90.44 62 ASN B CA 1
ATOM 1632 C C . ASN B 1 62 ? 1.53 -12.805 3.25 1 90.44 62 ASN B C 1
ATOM 1634 O O . ASN B 1 62 ? 1.095 -13.883 2.848 1 90.44 62 ASN B O 1
ATOM 1638 N N . SER B 1 63 ? 1.984 -11.883 2.498 1 90.25 63 SER B N 1
ATOM 1639 C CA . SER B 1 63 ? 2.082 -12.148 1.066 1 90.25 63 SER B CA 1
ATOM 1640 C C . SER B 1 63 ? 2.967 -13.367 0.791 1 90.25 63 SER B C 1
ATOM 1642 O O . SER B 1 63 ? 2.803 -14.039 -0.228 1 90.25 63 SER B O 1
ATOM 1644 N N . VAL B 1 64 ? 3.859 -13.703 1.645 1 88.12 64 VAL B N 1
ATOM 1645 C CA . VAL B 1 64 ? 4.754 -14.852 1.51 1 88.12 64 VAL B CA 1
ATOM 1646 C C . VAL B 1 64 ? 3.941 -16.141 1.518 1 88.12 64 VAL B C 1
ATOM 1648 O O . VAL B 1 64 ? 4.332 -17.141 0.892 1 88.12 64 VAL B O 1
ATOM 1651 N N . LYS B 1 65 ? 2.838 -16.156 2.156 1 92.56 65 LYS B N 1
ATOM 1652 C CA . LYS B 1 65 ? 1.985 -17.328 2.24 1 92.56 65 LYS B CA 1
ATOM 1653 C C . LYS B 1 65 ? 1.374 -17.672 0.883 1 92.56 65 LYS B C 1
ATOM 1655 O O . LYS B 1 65 ? 1.008 -18.812 0.628 1 92.56 65 LYS B O 1
ATOM 1660 N N . VAL B 1 66 ? 1.218 -16.656 0.102 1 93.69 66 VAL B N 1
ATOM 1661 C CA . VAL B 1 66 ? 0.663 -16.891 -1.229 1 93.69 66 VAL B CA 1
ATOM 1662 C C . VAL B 1 66 ? 1.615 -17.75 -2.045 1 93.69 66 VAL B C 1
ATOM 1664 O O . VAL B 1 66 ? 1.185 -18.688 -2.723 1 93.69 66 VAL B O 1
ATOM 1667 N N . GLU B 1 67 ? 2.869 -17.375 -2.012 1 92.44 67 GLU B N 1
ATOM 1668 C CA . GLU B 1 67 ? 3.873 -18.188 -2.697 1 92.44 67 GLU B CA 1
ATOM 1669 C C . GLU B 1 67 ? 3.828 -19.641 -2.225 1 92.44 67 GLU B C 1
ATOM 1671 O O . GLU B 1 67 ? 3.871 -20.562 -3.039 1 92.44 67 GLU B O 1
ATOM 1676 N N . GLU B 1 68 ? 3.762 -19.828 -0.953 1 92.88 68 GLU B N 1
ATOM 1677 C CA . GLU B 1 68 ? 3.703 -21.172 -0.375 1 92.88 68 GLU B CA 1
ATOM 1678 C C . GLU B 1 68 ? 2.48 -21.922 -0.875 1 92.88 68 GLU B C 1
ATOM 1680 O O . GLU B 1 68 ? 2.578 -23.109 -1.22 1 92.88 68 GLU B O 1
ATOM 1685 N N . GLU B 1 69 ? 1.392 -21.281 -0.868 1 94.38 69 GLU B N 1
ATOM 1686 C CA . GLU B 1 69 ? 0.16 -21.906 -1.336 1 94.38 69 GLU B CA 1
ATOM 1687 C C . GLU B 1 69 ? 0.273 -22.328 -2.801 1 94.38 69 GLU B C 1
ATOM 1689 O O . GLU B 1 69 ? -0.175 -23.406 -3.182 1 94.38 69 GLU B O 1
ATOM 1694 N N . VAL B 1 70 ? 0.833 -21.484 -3.629 1 93.56 70 VAL B N 1
ATOM 1695 C CA . VAL B 1 70 ? 0.996 -21.781 -5.047 1 93.56 70 VAL B CA 1
ATOM 1696 C C . VAL B 1 70 ? 1.947 -22.969 -5.219 1 93.56 70 VAL B C 1
ATOM 1698 O O . VAL B 1 70 ? 1.685 -23.875 -6.008 1 93.56 70 VAL B O 1
ATOM 1701 N N . LEU B 1 71 ? 2.99 -22.953 -4.461 1 93.5 71 LEU B N 1
ATOM 1702 C CA . LEU B 1 71 ? 3.951 -24.047 -4.512 1 93.5 71 LEU B CA 1
ATOM 1703 C C . LEU B 1 71 ? 3.295 -25.359 -4.113 1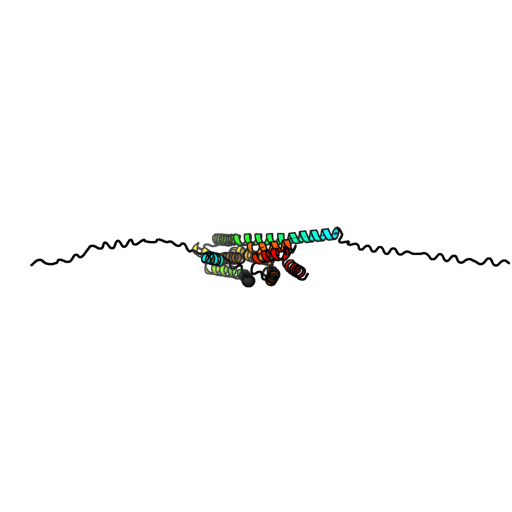 93.5 71 LEU B C 1
ATOM 1705 O O . LEU B 1 71 ? 3.535 -26.391 -4.742 1 93.5 71 LEU B O 1
ATOM 1709 N N . GLU B 1 72 ? 2.533 -25.328 -3.107 1 93.44 72 GLU B N 1
ATOM 1710 C CA . GLU B 1 72 ? 1.812 -26.516 -2.664 1 93.44 72 GLU B CA 1
ATOM 1711 C C . GLU B 1 72 ? 0.879 -27.031 -3.752 1 93.44 72 GLU B C 1
ATOM 1713 O O . GLU B 1 72 ? 0.859 -28.234 -4.043 1 93.44 72 GLU B O 1
ATOM 1718 N N . LYS B 1 73 ? 0.224 -26.203 -4.383 1 92.69 73 LYS B N 1
ATOM 1719 C CA . LYS B 1 73 ? -0.704 -26.594 -5.441 1 92.69 73 LYS B CA 1
ATOM 1720 C C . LYS B 1 73 ? 0.043 -27.141 -6.656 1 92.69 73 LYS B C 1
ATOM 1722 O O . LYS B 1 73 ? -0.425 -28.078 -7.312 1 92.69 73 LYS B O 1
ATOM 1727 N N . LEU B 1 74 ? 1.16 -26.453 -6.941 1 91.75 74 LEU B N 1
ATOM 1728 C CA . LEU B 1 74 ? 2.004 -26.969 -8.016 1 91.75 74 LEU B CA 1
ATOM 1729 C C . LEU B 1 74 ? 2.457 -28.391 -7.719 1 91.75 74 LEU B C 1
ATOM 1731 O O . LEU B 1 74 ? 2.436 -29.25 -8.602 1 91.75 74 LEU B O 1
ATOM 1735 N N . GLY B 1 75 ? 2.855 -28.594 -6.539 1 89.44 75 GLY B N 1
ATOM 1736 C CA . GLY B 1 75 ? 3.311 -29.922 -6.129 1 89.44 75 GLY B CA 1
ATOM 1737 C C . GLY B 1 75 ? 2.223 -30.969 -6.211 1 89.44 75 GLY B C 1
ATOM 1738 O O . GLY B 1 75 ? 2.482 -32.125 -6.609 1 89.44 75 GLY B O 1
ATOM 1739 N N . PHE B 1 76 ? 1.065 -30.609 -5.871 1 87.62 76 PHE B N 1
ATOM 1740 C CA . PHE B 1 76 ? -0.053 -31.531 -5.832 1 87.62 76 PHE B CA 1
ATOM 1741 C C . PHE B 1 76 ? -0.583 -31.797 -7.238 1 87.62 76 PHE B C 1
ATOM 1743 O O . PHE B 1 76 ? -1.054 -32.906 -7.535 1 87.62 76 PHE B O 1
ATOM 1750 N N . ASN B 1 77 ? -0.491 -30.844 -8.062 1 84.94 77 ASN B N 1
ATOM 1751 C CA . ASN B 1 77 ? -1.232 -30.922 -9.32 1 84.94 77 ASN B CA 1
ATOM 1752 C C . ASN B 1 77 ? -0.307 -31.203 -10.5 1 84.94 77 ASN B C 1
ATOM 1754 O O . ASN B 1 77 ? -0.772 -31.453 -11.609 1 84.94 77 ASN B O 1
ATOM 1758 N N . THR B 1 78 ? 0.902 -31.047 -10.242 1 83.19 78 THR B N 1
ATOM 1759 C CA . THR B 1 78 ? 1.815 -31.234 -11.367 1 83.19 78 THR B CA 1
ATOM 1760 C C . THR B 1 78 ? 2.963 -32.156 -10.984 1 83.19 78 THR B C 1
ATOM 1762 O O . THR B 1 78 ? 3.178 -32.438 -9.797 1 83.19 78 THR B O 1
ATOM 1765 N N . THR B 1 79 ? 3.674 -32.75 -11.961 1 84.12 79 THR B N 1
ATOM 1766 C CA . THR B 1 79 ? 4.809 -33.625 -11.75 1 84.12 79 THR B CA 1
ATOM 1767 C C . THR B 1 79 ? 6.121 -32.906 -12.07 1 84.12 79 THR B C 1
ATOM 1769 O O . THR B 1 79 ? 7.137 -33.562 -12.336 1 84.12 79 THR B O 1
ATOM 1772 N N . CYS B 1 80 ? 6.047 -31.734 -12.008 1 85.06 80 CYS B N 1
ATOM 1773 C CA . CYS B 1 80 ? 7.234 -30.984 -12.398 1 85.06 80 CYS B CA 1
ATOM 1774 C C . CYS B 1 80 ? 8.273 -30.984 -11.281 1 85.06 80 CYS B C 1
ATOM 1776 O O . CYS B 1 80 ? 7.941 -31.219 -10.125 1 85.06 80 CYS B O 1
ATOM 1778 N N . SER B 1 81 ? 9.547 -30.875 -11.648 1 88.38 81 SER B N 1
ATOM 1779 C CA . SER B 1 81 ? 10.664 -30.875 -10.711 1 88.38 81 SER B CA 1
ATOM 1780 C C . SER B 1 81 ? 10.617 -29.656 -9.789 1 88.38 81 SER B C 1
ATOM 1782 O O . SER B 1 81 ? 9.875 -28.703 -10.047 1 88.38 81 SER B O 1
ATOM 1784 N N . ARG B 1 82 ? 11.438 -29.703 -8.711 1 89.38 82 ARG B N 1
ATOM 1785 C CA . ARG B 1 82 ? 11.539 -28.578 -7.785 1 89.38 82 ARG B CA 1
ATOM 1786 C C . ARG B 1 82 ? 12.094 -27.344 -8.477 1 89.38 82 ARG B C 1
ATOM 1788 O O . ARG B 1 82 ? 11.688 -26.219 -8.18 1 89.38 82 ARG B O 1
ATOM 1795 N N . GLN B 1 83 ? 13.039 -27.594 -9.367 1 91.19 83 GLN B N 1
ATOM 1796 C CA . GLN B 1 83 ? 13.641 -26.484 -10.109 1 91.19 83 GLN B CA 1
ATOM 1797 C C . GLN B 1 83 ? 12.609 -25.797 -10.992 1 91.19 83 GLN B C 1
ATOM 1799 O O . GLN B 1 83 ? 12.555 -24.562 -11.055 1 91.19 83 GLN B O 1
ATOM 1804 N N . THR B 1 84 ? 11.781 -26.594 -11.625 1 91.25 84 THR B N 1
ATOM 1805 C CA . THR B 1 84 ? 10.727 -26.047 -12.477 1 91.25 84 THR B CA 1
ATOM 1806 C C . THR B 1 84 ? 9.703 -25.266 -11.641 1 91.25 84 THR B C 1
ATOM 1808 O O . THR B 1 84 ? 9.273 -24.188 -12.023 1 91.25 84 THR B O 1
ATOM 1811 N N . ARG B 1 85 ? 9.352 -25.8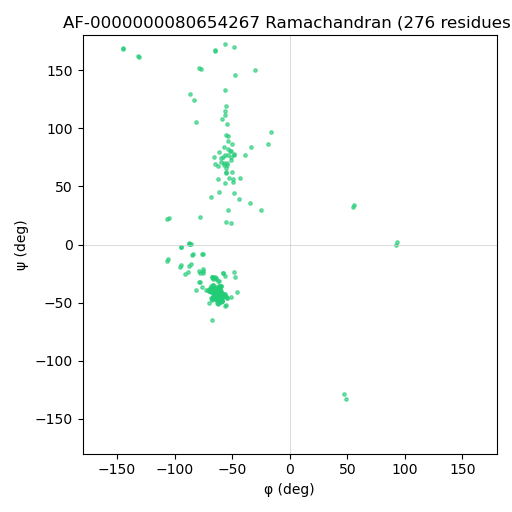44 -10.484 1 92.75 85 ARG B N 1
ATOM 1812 C CA . ARG B 1 85 ? 8.414 -25.156 -9.602 1 92.75 85 ARG B CA 1
ATOM 1813 C C . ARG B 1 85 ? 8.961 -23.797 -9.164 1 92.75 85 ARG B C 1
ATOM 1815 O O . ARG B 1 85 ? 8.242 -22.797 -9.164 1 92.75 85 ARG B O 1
ATOM 1822 N N . SER B 1 86 ? 10.219 -23.781 -8.828 1 92.06 86 SER B N 1
ATOM 1823 C CA . SER B 1 86 ? 10.859 -22.531 -8.406 1 92.06 86 SER B CA 1
ATOM 1824 C C . SER B 1 86 ? 10.859 -21.5 -9.523 1 92.06 86 SER B C 1
ATOM 1826 O O . SER B 1 86 ? 10.664 -20.312 -9.273 1 92.06 86 SER B O 1
ATOM 1828 N N . ALA B 1 87 ? 11.047 -21.953 -10.688 1 92.69 87 ALA B N 1
ATOM 1829 C CA . ALA B 1 87 ? 11.039 -21.062 -11.836 1 92.69 87 ALA B CA 1
ATOM 1830 C C . ALA B 1 87 ? 9.648 -20.469 -12.07 1 92.69 87 ALA B C 1
ATOM 1832 O O . ALA B 1 87 ? 9.516 -19.297 -12.438 1 92.69 87 ALA B O 1
ATOM 1833 N N . VAL B 1 88 ? 8.648 -21.219 -11.844 1 93.12 88 VAL B N 1
ATOM 1834 C CA . VAL B 1 88 ? 7.262 -20.812 -12.07 1 93.12 88 VAL B CA 1
ATOM 1835 C C . VAL B 1 88 ? 6.871 -19.734 -11.055 1 93.12 88 VAL B C 1
ATOM 1837 O O . VAL B 1 88 ? 6.188 -18.766 -11.391 1 93.12 88 VAL B O 1
ATOM 1840 N N . VAL B 1 89 ? 7.359 -19.875 -9.812 1 93.88 89 VAL B N 1
ATOM 1841 C CA . VAL B 1 89 ? 6.887 -18.984 -8.766 1 93.88 89 VAL B CA 1
ATOM 1842 C C . VAL B 1 89 ? 7.84 -17.797 -8.641 1 93.88 89 VAL B C 1
ATOM 1844 O O . VAL B 1 89 ? 7.594 -16.875 -7.855 1 93.88 89 VAL B O 1
ATOM 1847 N N . ALA B 1 90 ? 8.914 -17.719 -9.391 1 94.5 90 ALA B N 1
ATOM 1848 C CA . ALA B 1 90 ? 9.922 -16.672 -9.297 1 94.5 90 ALA B CA 1
ATOM 1849 C C . ALA B 1 90 ? 9.289 -15.289 -9.477 1 94.5 90 ALA B C 1
ATOM 1851 O O . ALA B 1 90 ? 9.594 -14.359 -8.727 1 94.5 90 ALA B O 1
ATOM 1852 N N . PRO B 1 91 ? 8.414 -15.094 -10.414 1 93.56 91 PRO B N 1
ATOM 1853 C CA . PRO B 1 91 ? 7.797 -13.773 -10.555 1 93.56 91 PRO B CA 1
ATOM 1854 C C . PRO B 1 91 ? 7.004 -13.352 -9.328 1 93.56 91 PRO B C 1
ATOM 1856 O O . PRO B 1 91 ? 6.977 -12.164 -8.977 1 93.56 91 PRO B O 1
ATOM 1859 N N . LEU B 1 92 ? 6.391 -14.273 -8.734 1 93.56 92 LEU B N 1
ATOM 1860 C CA . LEU B 1 92 ? 5.609 -14.008 -7.527 1 93.56 92 LEU B CA 1
ATOM 1861 C C . LEU B 1 92 ? 6.516 -13.578 -6.379 1 93.56 92 LEU B C 1
ATOM 1863 O O . LEU B 1 92 ? 6.188 -12.648 -5.641 1 93.56 92 LEU B O 1
ATOM 1867 N N . ARG B 1 93 ? 7.598 -14.281 -6.242 1 93.38 93 ARG B N 1
ATOM 1868 C CA . ARG B 1 93 ? 8.57 -13.945 -5.211 1 93.38 93 ARG B CA 1
ATOM 1869 C C . ARG B 1 93 ? 9.117 -12.539 -5.41 1 93.38 93 ARG B C 1
ATOM 1871 O O . ARG B 1 93 ? 9.18 -11.75 -4.461 1 93.38 93 ARG B O 1
ATOM 1878 N N . LYS B 1 94 ? 9.461 -12.219 -6.57 1 95.06 94 LYS B N 1
ATOM 1879 C CA . LYS B 1 94 ? 9.977 -10.898 -6.902 1 95.06 94 LYS B CA 1
ATOM 1880 C C . LYS B 1 94 ? 8.93 -9.812 -6.621 1 95.06 94 LYS B C 1
ATOM 1882 O O . LYS B 1 94 ? 9.258 -8.758 -6.07 1 95.06 94 LYS B O 1
ATOM 1887 N N . PHE B 1 95 ? 7.742 -10.086 -7.027 1 95.06 95 PHE B N 1
ATOM 1888 C CA . PHE B 1 95 ? 6.652 -9.141 -6.797 1 95.06 95 PHE B CA 1
ATOM 1889 C C . PHE B 1 95 ? 6.453 -8.906 -5.305 1 95.06 95 PHE B C 1
ATOM 1891 O O . PHE B 1 95 ? 6.285 -7.766 -4.871 1 95.06 95 PHE B O 1
ATOM 1898 N N . GLY B 1 96 ? 6.371 -9.977 -4.527 1 94.06 96 GLY B N 1
ATOM 1899 C CA . GLY B 1 96 ? 6.191 -9.852 -3.09 1 94.06 96 GLY B CA 1
ATOM 1900 C C . GLY B 1 96 ? 7.281 -9.031 -2.424 1 94.06 96 GLY B C 1
ATOM 1901 O O . GLY B 1 96 ? 6.996 -8.203 -1.557 1 94.06 96 GLY B O 1
ATOM 1902 N N . GLU B 1 97 ? 8.508 -9.242 -2.787 1 93.56 97 GLU B N 1
ATOM 1903 C CA . GLU B 1 97 ? 9.641 -8.492 -2.246 1 93.56 97 GLU B CA 1
ATOM 1904 C C . GLU B 1 97 ? 9.539 -7.012 -2.59 1 93.56 97 GLU B C 1
ATOM 1906 O O . GLU B 1 97 ? 9.719 -6.156 -1.723 1 93.56 97 GLU B O 1
ATOM 1911 N N . GLU B 1 98 ? 9.266 -6.773 -3.842 1 95.31 98 GLU B N 1
ATOM 1912 C CA . GLU B 1 98 ? 9.125 -5.387 -4.27 1 95.31 98 GLU B CA 1
ATOM 1913 C C . GLU B 1 98 ? 7.949 -4.707 -3.572 1 95.31 98 GLU B C 1
ATOM 1915 O O . GLU B 1 98 ? 8.039 -3.535 -3.201 1 95.31 98 GLU B O 1
ATOM 1920 N N . LEU B 1 99 ? 6.898 -5.43 -3.459 1 95.19 99 LEU B N 1
ATOM 1921 C CA . LEU B 1 99 ? 5.711 -4.918 -2.785 1 95.19 99 LEU B CA 1
ATOM 1922 C C . LEU B 1 99 ? 6.043 -4.473 -1.364 1 95.19 99 LEU B C 1
ATOM 1924 O O . LEU B 1 99 ? 5.742 -3.342 -0.976 1 95.19 99 LEU B O 1
ATOM 1928 N N . ARG B 1 100 ? 6.641 -5.336 -0.633 1 93 100 ARG B N 1
ATOM 1929 C CA . ARG B 1 100 ? 6.996 -5.02 0.746 1 93 100 ARG B CA 1
ATOM 1930 C C . ARG B 1 100 ? 8.047 -3.914 0.802 1 93 100 ARG B C 1
ATOM 1932 O O . ARG B 1 100 ? 7.984 -3.039 1.67 1 93 100 ARG B O 1
ATOM 1939 N N . GLY B 1 101 ? 8.961 -3.928 -0.113 1 92.81 101 GLY B N 1
ATOM 1940 C CA . GLY B 1 101 ? 9.961 -2.879 -0.186 1 92.81 101 GLY B CA 1
ATOM 1941 C C . GLY B 1 101 ? 9.375 -1.507 -0.453 1 92.81 101 GLY B C 1
ATOM 1942 O O . GLY B 1 101 ? 9.719 -0.536 0.224 1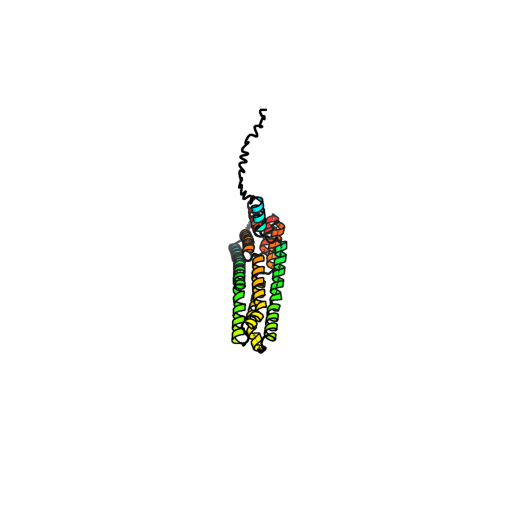 92.81 101 GLY B O 1
ATOM 1943 N N . ARG B 1 102 ? 8.492 -1.43 -1.406 1 92.12 102 ARG B N 1
ATOM 1944 C CA . ARG B 1 102 ? 7.855 -0.163 -1.746 1 92.12 102 ARG B CA 1
ATOM 1945 C C . ARG B 1 102 ? 6.984 0.338 -0.598 1 92.12 102 ARG B C 1
ATOM 1947 O O . ARG B 1 102 ? 6.918 1.541 -0.34 1 92.12 102 ARG B O 1
ATOM 1954 N N . TRP B 1 103 ? 6.348 -0.554 0.04 1 91.12 103 TRP B N 1
ATOM 1955 C CA . TRP B 1 103 ? 5.531 -0.195 1.195 1 91.12 103 TRP B CA 1
ATOM 1956 C C . TRP B 1 103 ? 6.395 0.373 2.316 1 91.12 103 TRP B C 1
ATOM 1958 O O . TRP B 1 103 ? 6.035 1.374 2.939 1 91.12 103 TRP B O 1
ATOM 1968 N N . LEU B 1 104 ? 7.523 -0.242 2.514 1 88.69 104 LEU B N 1
ATOM 1969 C CA . LEU B 1 104 ? 8.469 0.249 3.514 1 88.69 104 LEU B CA 1
ATOM 1970 C C . LEU B 1 104 ? 8.969 1.643 3.146 1 88.69 104 LEU B C 1
ATOM 1972 O O . LEU B 1 104 ? 9.094 2.51 4.016 1 88.69 104 LEU B O 1
ATOM 1976 N N . GLU B 1 105 ? 9.234 1.859 1.908 1 87.06 105 GLU B N 1
ATOM 1977 C CA . GLU B 1 105 ? 9.695 3.16 1.432 1 87.06 105 GLU B CA 1
ATOM 1978 C C . GLU B 1 105 ? 8.648 4.242 1.678 1 87.06 105 GLU B C 1
ATOM 1980 O O . GLU B 1 105 ? 8.992 5.402 1.911 1 87.06 105 GLU B O 1
ATOM 1985 N N . LEU B 1 106 ? 7.391 3.879 1.646 1 85.31 106 LEU B N 1
ATOM 1986 C CA . LEU B 1 106 ? 6.297 4.816 1.866 1 85.31 106 LEU B CA 1
ATOM 1987 C C . LEU B 1 106 ? 6.156 5.148 3.35 1 85.31 106 LEU B C 1
ATOM 1989 O O . LEU B 1 106 ? 5.414 6.062 3.717 1 85.31 106 LEU B O 1
ATOM 1993 N N . GLY B 1 107 ? 6.82 4.508 4.164 1 80.56 107 GLY B N 1
ATOM 1994 C CA . GLY B 1 107 ? 6.816 4.805 5.59 1 80.56 107 GLY B CA 1
ATOM 1995 C C . GLY B 1 107 ? 5.793 3.998 6.363 1 80.56 107 GLY B C 1
ATOM 1996 O O . GLY B 1 107 ? 5.68 4.137 7.582 1 80.56 107 GLY B O 1
ATOM 1997 N N . LYS B 1 108 ? 5.07 3.127 5.719 1 76.88 108 LYS B N 1
ATOM 1998 C CA . LYS B 1 108 ? 4.074 2.26 6.34 1 76.88 108 LYS B CA 1
ATOM 1999 C C . LYS B 1 108 ? 3.16 3.051 7.273 1 76.88 108 LYS B C 1
ATOM 2001 O O . LYS B 1 108 ? 2.656 4.113 6.902 1 76.88 108 LYS B O 1
ATOM 2006 N N . GLU B 1 109 ? 3.023 2.547 8.547 1 73.19 109 GLU B N 1
ATOM 2007 C CA . GLU B 1 109 ? 2.217 3.182 9.586 1 73.19 109 GLU B CA 1
ATOM 2008 C C . GLU B 1 109 ? 2.957 4.359 10.211 1 73.19 109 GLU B C 1
ATOM 2010 O O . GLU B 1 109 ? 2.332 5.301 10.711 1 73.19 109 GLU B O 1
ATOM 2015 N N . ALA B 1 110 ? 4.219 4.355 10.109 1 75.75 110 ALA B N 1
ATOM 2016 C CA . ALA B 1 110 ? 5.016 5.371 10.789 1 75.75 110 ALA B CA 1
ATOM 2017 C C . ALA B 1 110 ? 4.777 6.754 10.188 1 75.75 110 ALA B C 1
ATOM 2019 O O . ALA B 1 110 ? 4.695 7.746 10.914 1 75.75 110 ALA B O 1
ATOM 2020 N N . TRP B 1 111 ? 4.641 6.805 8.914 1 78.12 111 TRP B N 1
ATOM 2021 C CA . TRP B 1 111 ? 4.434 8.086 8.242 1 78.12 111 TRP B CA 1
ATOM 2022 C C . TRP B 1 111 ? 3.098 8.703 8.648 1 78.12 111 TRP B C 1
ATOM 2024 O O . TRP B 1 111 ? 2.967 9.922 8.719 1 78.12 111 TRP B O 1
ATOM 2034 N N . MET B 1 112 ? 2.209 7.867 8.984 1 78.62 112 MET B N 1
ATOM 2035 C CA . MET B 1 112 ? 0.842 8.328 9.219 1 78.62 112 MET B CA 1
ATOM 2036 C C . MET B 1 112 ? 0.657 8.773 10.664 1 78.62 112 MET B C 1
ATOM 2038 O O . MET B 1 112 ? -0.248 9.555 10.969 1 78.62 112 MET B O 1
ATOM 2042 N N . ARG B 1 113 ? 1.558 8.344 11.508 1 82.25 113 ARG B N 1
ATOM 2043 C CA . ARG B 1 113 ? 1.371 8.609 12.93 1 82.25 113 ARG B CA 1
ATOM 2044 C C . ARG B 1 113 ? 1.363 10.109 13.211 1 82.25 113 ARG B C 1
ATOM 2046 O O . ARG B 1 113 ? 0.419 10.633 13.805 1 82.25 113 ARG B O 1
ATOM 2053 N N . PRO B 1 114 ? 2.342 10.844 12.719 1 82.56 114 PRO B N 1
ATOM 2054 C CA . PRO B 1 114 ? 2.305 12.289 12.938 1 82.56 114 PRO B CA 1
ATOM 2055 C C . PRO B 1 114 ? 1.067 12.945 12.328 1 82.56 114 PRO B C 1
ATOM 2057 O O . PRO B 1 114 ? 0.489 13.852 12.93 1 82.56 114 PRO B O 1
ATOM 2060 N N . VAL B 1 115 ? 0.683 12.5 11.164 1 83.25 115 VAL B N 1
ATOM 2061 C CA . VAL B 1 115 ? -0.488 13.062 10.5 1 83.25 115 VAL B CA 1
ATOM 2062 C C . VAL B 1 115 ? -1.732 12.82 11.352 1 83.25 115 VAL B C 1
ATOM 2064 O O . VAL B 1 115 ? -2.531 13.734 11.57 1 83.25 115 VAL B O 1
ATOM 2067 N N . MET B 1 116 ? -1.822 11.703 11.875 1 82.44 116 MET B N 1
ATOM 2068 C CA . MET B 1 116 ? -2.971 11.336 12.703 1 82.44 116 MET B CA 1
ATOM 2069 C C . MET B 1 116 ? -2.982 12.133 14 1 82.44 116 MET B C 1
ATOM 2071 O O . MET B 1 116 ? -4.047 12.516 14.492 1 82.44 116 MET B O 1
ATOM 2075 N N . ASN B 1 117 ? -1.834 12.383 14.508 1 83 117 ASN B N 1
ATOM 2076 C CA . ASN B 1 117 ? -1.745 13.203 15.711 1 83 117 ASN B CA 1
ATOM 2077 C C . ASN B 1 117 ? -2.262 14.617 15.461 1 83 117 ASN B C 1
ATOM 2079 O O . ASN B 1 117 ? -3.041 15.148 16.266 1 83 117 ASN B O 1
ATOM 2083 N N . VAL B 1 118 ? -1.853 15.164 14.375 1 83.19 118 VAL B N 1
ATOM 2084 C CA . VAL B 1 118 ? -2.307 16.5 14.008 1 83.19 118 VAL B CA 1
ATOM 2085 C C . VAL B 1 118 ? -3.82 16.5 13.805 1 83.19 118 VAL B C 1
ATOM 2087 O O . VAL B 1 118 ? -4.52 17.406 14.273 1 83.19 118 VAL B O 1
ATOM 2090 N N . MET B 1 119 ? -4.258 15.5 13.195 1 83.69 119 MET B N 1
ATOM 2091 C CA . MET B 1 119 ? -5.691 15.375 12.961 1 83.69 119 MET B CA 1
ATOM 2092 C C . MET B 1 119 ? -6.453 15.273 14.273 1 83.69 119 MET B C 1
ATOM 2094 O O . MET B 1 119 ? -7.543 15.836 14.414 1 83.69 119 MET B O 1
ATOM 2098 N N . ARG B 1 120 ? -5.969 14.547 15.242 1 82.56 120 ARG B N 1
ATOM 2099 C CA . ARG B 1 120 ? -6.586 14.414 16.562 1 82.56 120 ARG B CA 1
ATOM 2100 C C . ARG B 1 120 ? -6.688 15.766 17.25 1 82.56 120 ARG B C 1
ATOM 2102 O O . ARG B 1 120 ? -7.746 16.125 17.781 1 82.56 120 ARG B O 1
ATOM 2109 N N . VAL B 1 121 ? -5.633 16.484 17.188 1 79.5 121 VAL B N 1
ATOM 2110 C CA . VAL B 1 121 ? -5.586 17.781 17.844 1 79.5 121 VAL B CA 1
ATOM 2111 C C . VAL B 1 121 ? -6.598 18.719 17.203 1 79.5 121 VAL B C 1
ATOM 2113 O O . VAL B 1 121 ? -7.262 19.5 17.906 1 79.5 121 VAL B O 1
ATOM 2116 N N . LEU B 1 122 ? -6.707 18.625 15.883 1 80.06 122 LEU B N 1
ATOM 2117 C CA . LEU B 1 122 ? -7.594 19.531 15.156 1 80.06 122 LEU B CA 1
ATOM 2118 C C . LEU B 1 122 ? -9.008 18.969 15.086 1 80.06 122 LEU B C 1
ATOM 2120 O O . LEU B 1 122 ? -9.883 19.547 14.453 1 80.06 122 LEU B O 1
ATOM 2124 N N . ASN B 1 123 ? -9.133 17.766 15.734 1 79.25 123 ASN B N 1
ATOM 2125 C CA . ASN B 1 123 ? -10.406 17.062 15.711 1 79.25 123 ASN B CA 1
ATOM 2126 C C . ASN B 1 123 ? -10.891 16.828 14.289 1 79.25 123 ASN B C 1
ATOM 2128 O O . ASN B 1 123 ? -12.07 17.016 13.984 1 79.25 123 ASN B O 1
ATOM 2132 N N . ALA B 1 124 ? -9.906 16.641 13.414 1 81.44 124 ALA B N 1
ATOM 2133 C CA . ALA B 1 124 ? -10.211 16.281 12.031 1 81.44 124 ALA B CA 1
ATOM 2134 C C . ALA B 1 124 ? -10.445 14.781 11.891 1 81.44 124 ALA B C 1
ATOM 2136 O O . ALA B 1 124 ? -9.602 13.977 12.273 1 81.44 124 ALA B O 1
ATOM 2137 N N . ASP B 1 125 ? -11.562 14.414 11.367 1 78 125 ASP B N 1
ATOM 2138 C CA . ASP B 1 125 ? -11.906 12.992 11.273 1 78 125 ASP B CA 1
ATOM 2139 C C . ASP B 1 125 ? -11.375 12.383 9.984 1 78 125 ASP B C 1
ATOM 2141 O O . ASP B 1 125 ? -11.273 11.164 9.867 1 78 125 ASP B O 1
ATOM 2145 N N . ASN B 1 126 ? -11.164 13.219 9.023 1 81.19 126 ASN B N 1
ATOM 2146 C CA . ASN B 1 126 ? -10.594 12.773 7.754 1 81.19 126 ASN B CA 1
ATOM 2147 C C . ASN B 1 126 ? -9.664 13.828 7.152 1 81.19 126 ASN B C 1
ATOM 2149 O O . ASN B 1 126 ? -9.531 14.922 7.699 1 81.19 126 ASN B O 1
ATOM 2153 N N . ALA B 1 127 ? -8.977 13.336 6.145 1 81.25 127 ALA B N 1
ATOM 2154 C CA . ALA B 1 127 ? -7.945 14.195 5.566 1 81.25 127 ALA B CA 1
ATOM 2155 C C . ALA B 1 127 ? -8.555 15.484 5.008 1 81.25 127 ALA B C 1
ATOM 2157 O O . ALA B 1 127 ? -7.949 16.547 5.094 1 81.25 127 ALA B O 1
ATOM 2158 N N . ASP B 1 128 ? -9.75 15.352 4.457 1 82.25 128 ASP B N 1
ATOM 2159 C CA . ASP B 1 128 ? -10.422 16.547 3.947 1 82.25 128 ASP B CA 1
ATOM 2160 C C . ASP B 1 128 ? -10.75 17.516 5.078 1 82.25 128 ASP B C 1
ATOM 2162 O O . ASP B 1 128 ? -10.594 18.719 4.934 1 82.25 128 ASP B O 1
ATOM 2166 N N . ASP B 1 129 ? -11.148 17.016 6.195 1 82.94 129 ASP B N 1
ATOM 2167 C CA . ASP B 1 129 ? -11.406 17.828 7.387 1 82.94 129 ASP B CA 1
ATOM 2168 C C . ASP B 1 129 ? -10.133 18.516 7.871 1 82.94 129 ASP B C 1
ATOM 2170 O O . ASP B 1 129 ? -10.172 19.656 8.32 1 82.94 129 ASP B O 1
ATOM 2174 N N . LEU B 1 130 ? -9.086 17.781 7.773 1 84.75 130 LEU B N 1
ATOM 2175 C CA . LEU B 1 130 ? -7.809 18.344 8.164 1 84.75 130 LEU B CA 1
ATOM 2176 C C . LEU B 1 130 ? -7.488 19.594 7.332 1 84.75 130 LEU B C 1
ATOM 2178 O O . LEU B 1 130 ? -7.168 20.641 7.879 1 84.75 130 LEU B O 1
ATOM 2182 N N . GLU B 1 131 ? -7.637 19.453 6.062 1 84.69 131 GLU B N 1
ATOM 2183 C CA . GLU B 1 131 ? -7.336 20.562 5.164 1 84.69 131 GLU B CA 1
ATOM 2184 C C . GLU B 1 131 ? -8.281 21.734 5.406 1 84.69 131 GLU B C 1
ATOM 2186 O O . GLU B 1 131 ? -7.844 22.891 5.492 1 84.69 131 GLU B O 1
ATOM 2191 N N . ARG B 1 132 ? -9.477 21.438 5.633 1 84.62 132 ARG B N 1
ATOM 2192 C CA . ARG B 1 132 ? -10.469 22.484 5.883 1 84.62 132 ARG B CA 1
ATOM 2193 C C . ARG B 1 132 ? -10.195 23.188 7.207 1 84.62 132 ARG B C 1
ATOM 2195 O O . ARG B 1 132 ? -10.242 24.422 7.285 1 84.62 132 ARG B O 1
ATOM 2202 N N . SER B 1 133 ? -9.961 22.438 8.227 1 80.31 133 SER B N 1
ATOM 2203 C CA . SER B 1 133 ? -9.688 23 9.547 1 80.31 133 SER B CA 1
ATOM 2204 C C . SER B 1 133 ? -8.453 23.891 9.531 1 80.31 133 SER B C 1
ATOM 2206 O O . SER B 1 133 ? -8.406 24.906 10.227 1 80.31 133 SER B O 1
ATOM 2208 N N . PHE B 1 134 ? -7.562 23.469 8.758 1 79 134 PHE B N 1
ATOM 2209 C CA . PHE B 1 134 ? -6.336 24.234 8.648 1 79 134 PHE B CA 1
ATOM 2210 C C . PHE B 1 134 ? -6.598 25.578 7.957 1 79 134 PHE B C 1
ATOM 2212 O O . PHE B 1 134 ? -6.105 26.609 8.391 1 79 134 PHE B O 1
ATOM 2219 N N . ILE B 1 135 ? -7.309 25.594 6.898 1 74.94 135 ILE B N 1
ATOM 2220 C CA . ILE B 1 135 ? -7.664 26.812 6.18 1 74.94 135 ILE B CA 1
ATOM 2221 C C . ILE B 1 135 ? -8.461 27.75 7.094 1 74.94 135 ILE B C 1
ATOM 2223 O O . ILE B 1 135 ? -8.203 28.953 7.145 1 74.94 135 ILE B O 1
ATOM 2227 N N . GLU B 1 136 ? -9.336 27.25 7.875 1 72.94 136 GLU B N 1
ATOM 2228 C CA . GLU B 1 136 ? -10.18 28.031 8.766 1 72.94 136 GLU B CA 1
ATOM 2229 C C . GLU B 1 136 ? -9.367 28.625 9.914 1 72.94 136 GLU B C 1
ATOM 2231 O O . GLU B 1 136 ? -9.602 29.766 10.32 1 72.94 136 GLU B O 1
ATOM 2236 N N . ASN B 1 137 ? -8.461 27.891 10.445 1 66.25 137 ASN B N 1
ATOM 2237 C CA . ASN B 1 137 ? -7.656 28.328 11.578 1 66.25 137 ASN B CA 1
ATOM 2238 C C . ASN B 1 137 ? -6.582 29.328 11.156 1 66.25 137 ASN B C 1
ATOM 2240 O O . ASN B 1 137 ? -6.098 30.109 11.969 1 66.25 137 ASN B O 1
ATOM 2244 N N . ASN B 1 138 ? -6.18 29.312 9.953 1 61.88 138 ASN B N 1
ATOM 2245 C CA . ASN B 1 138 ? -5.156 30.234 9.484 1 61.88 138 ASN B CA 1
ATOM 2246 C C . ASN B 1 138 ? -5.77 31.469 8.844 1 61.88 138 ASN B C 1
ATOM 2248 O O . ASN B 1 138 ? -5.062 32.438 8.531 1 61.88 138 ASN B O 1
ATOM 2252 N N . ASN B 1 139 ? -6.957 31.469 8.445 1 58.25 139 ASN B N 1
ATOM 2253 C CA . ASN B 1 139 ? -7.652 32.688 7.992 1 58.25 139 ASN B CA 1
ATOM 2254 C C . ASN B 1 139 ? -8.227 33.469 9.164 1 58.25 139 ASN B C 1
ATOM 2256 O O . ASN B 1 139 ? -8.805 34.531 8.969 1 58.25 139 ASN B O 1
ATOM 2260 N N . GLU B 1 140 ? -8.242 33.031 10.297 1 50.78 140 GLU B N 1
ATOM 2261 C CA . GLU B 1 140 ? -8.641 33.875 11.414 1 50.78 140 GLU B CA 1
ATOM 2262 C C . GLU B 1 140 ? -7.438 34.625 12.008 1 50.78 140 GLU B C 1
ATOM 2264 O O . GLU B 1 140 ? -6.34 34.062 12.094 1 50.78 140 GLU B O 1
#

Foldseek 3Di:
DDCPPDPPPPPPPPPPPPPPPPPCPPCDPVVVVVVVVVLVVLVVLLVVVLVVLVVVLVVLVCLVVVLVVQLVCCVVPHPDDPVVSCVVCVVSVVVSVVVNVVCVVVVRSNVCVVVSVQCVVLSNSDPVSSVVSVVVVVVD/DDDPPDPPDDPPPPVPPPPPPPPPPPPDPVVVVVVCVVVVDCLVFLVNVLVVLVVVLVVLVCLVVVLVVQLVCCVVPHPDDPVVSCVVCVVSVVVSVVVNVVCVVVVRSNVCVVVSVQCVVLVNRHPVSSVVSVVVVVVD

Secondary structure (DSSP, 8-state):
----------------------------HHHHHHHHHHHHHHHHHHHHHHHHHHHHHHHHHTHHHHHHHHHHHHHHH----HHHHHHHHHHHHHHHHHHHHHHHHTTHHHHHHHHHHHHHHTT-SSHHHHHHHHHHHH--/----------------------------HHHHHHHHHHTS-----HHHHHHHHHHHHHHHHTHHHHHHHHHHHHHHH----HHHHHHHHHHHHHHHHHHHHHHHHTTTTTTHHHHHHHHHHTT-SSHHHHHHHHHHHH--

Sequence (280 aa):
MEHLEEKEDDHEDVMQSVESGSNSSLGGPMEATWARMAEEEEEVSIRRRRKLLKGFDV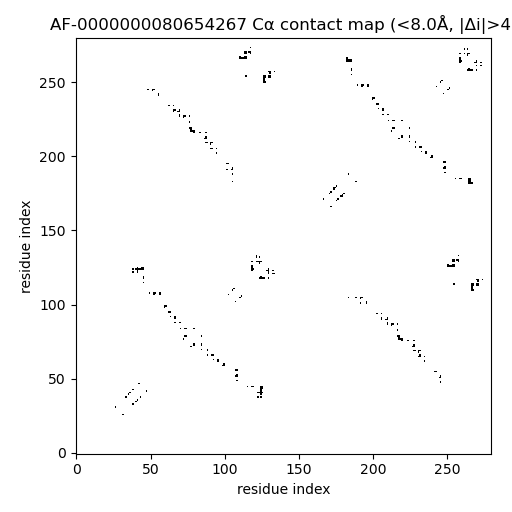FLRNSVKVEEEVLEKLGFNTTCSRQTRSAVVAPLRKFGEELRGRWLELGKEAWMRPVMNVMRVLNADNADDLERSFIENNNEMEHLEEKEDDHEDVMQSVESGSNSSLGGPMEATWARMAEEEEEVSIRRRRKLLKGFDVFLRNSVKVEEEVLEKLGFNTTCSRQTRSAVVAPLRKFGEELRGRWLELGKEAWMRPVMNVMRVLNADNADDLERSFIENNNE

Nearest PD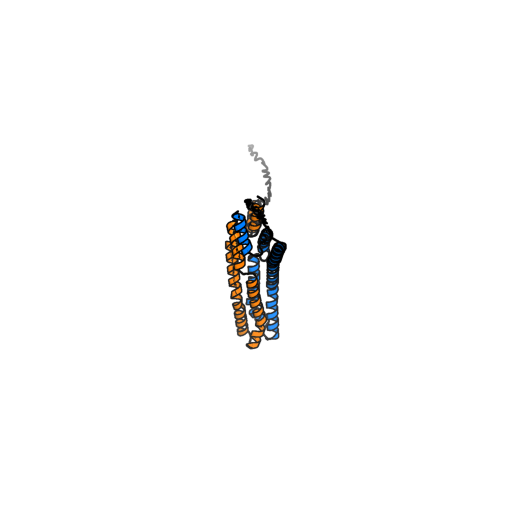B structures (foldseek):
  3j96-assembly1_M  TM=2.955E-01  e=4.640E+00  Rattus norvegicus
  8rd2-assembly2_B  TM=3.206E-01  e=6.129E+00  Trypanosoma brucei

Radius of gyration: 38.45 Å; Cα contacts (8 Å, |Δi|>4): 205; chains: 2; bounding box: 176×112×61 Å

pLDDT: mean 70.7, std 24.16, range [23.56, 95.81]

Organism: Caenorhabditis japonica (NCBI:txid281687)